Protein AF-A0A4P5VZE6-F1 (afdb_monomer_lite)

Secondary structure (DSSP, 8-state):
--HHHHHHHHHHHHTT--GGG----SSHHHHHHHHHHHHHHHTTSS---TTHHHHHHHHHHHHHHHHH--EEESSGGG-EEE--TT--S--B-SHHHHHHHHHH--TTHHHHHHHTT-HHHHHHHHHHHHH-HHHHHHHHHHHHHHHHSS-----SS--HHHHHHHHHHHHHHHHTT--HHHHHHHHHHHHHHHHHHHHHHHT---EEE---TTSTTTTSEEETTB-THHHHTT--TTSPTTHHHHHHHHHHHHHHHTT-

pLDDT: mean 90.22, std 7.39, range [47.09, 97.12]

Structure (mmCIF, N/CA/C/O backbone):
data_AF-A0A4P5VZE6-F1
#
_entry.id   AF-A0A4P5VZE6-F1
#
loop_
_atom_site.group_PDB
_atom_site.id
_atom_site.type_symbol
_atom_site.label_atom_id
_atom_site.label_alt_id
_atom_site.label_comp_id
_atom_site.label_asym_id
_atom_site.label_entity_id
_atom_site.label_seq_id
_atom_site.pdbx_PDB_ins_code
_atom_site.Cartn_x
_atom_site.Cartn_y
_atom_site.Cartn_z
_atom_site.occupancy
_atom_site.B_iso_or_equiv
_atom_site.auth_seq_id
_atom_site.auth_comp_id
_atom_site.auth_asym_id
_atom_site.auth_atom_id
_atom_site.pdbx_PDB_model_num
ATOM 1 N N . MET A 1 1 ? 6.008 1.457 -31.450 1.00 47.09 1 MET A N 1
ATOM 2 C CA . MET A 1 1 ? 7.129 0.681 -30.868 1.00 47.09 1 MET A CA 1
ATOM 3 C C . MET A 1 1 ? 6.949 0.438 -29.352 1.00 47.09 1 MET A C 1
ATOM 5 O O . MET A 1 1 ? 7.609 1.116 -28.564 1.00 47.09 1 MET A O 1
ATOM 9 N N . PRO A 1 2 ? 6.016 -0.434 -28.898 1.00 52.38 2 PRO A N 1
ATOM 10 C CA . PRO A 1 2 ? 5.831 -0.773 -27.472 1.00 52.38 2 PRO A CA 1
ATOM 11 C C . PRO A 1 2 ? 6.591 -2.020 -26.987 1.00 52.38 2 PRO A C 1
ATOM 13 O O . PRO A 1 2 ? 7.107 -1.997 -25.879 1.00 52.38 2 PRO A O 1
ATOM 16 N N . ALA A 1 3 ? 6.706 -3.069 -27.809 1.00 56.12 3 ALA A N 1
ATOM 17 C CA . ALA A 1 3 ? 7.237 -4.376 -27.394 1.00 56.12 3 ALA A CA 1
ATOM 18 C C . ALA A 1 3 ? 8.749 -4.377 -27.081 1.00 56.12 3 ALA A C 1
ATOM 20 O O . ALA A 1 3 ? 9.190 -4.963 -26.098 1.00 56.12 3 ALA A O 1
ATOM 21 N N . GLU A 1 4 ? 9.530 -3.626 -27.857 1.00 59.69 4 GLU A N 1
ATOM 22 C CA . GLU A 1 4 ? 10.997 -3.670 -27.825 1.00 59.69 4 GLU A CA 1
ATOM 23 C C . GLU A 1 4 ? 11.602 -3.250 -26.472 1.00 59.69 4 GLU A C 1
ATOM 25 O O . GLU A 1 4 ? 12.543 -3.865 -25.987 1.00 59.69 4 GLU A O 1
ATOM 30 N N . SER A 1 5 ? 11.020 -2.255 -25.794 1.00 67.62 5 SER A N 1
ATOM 31 C CA . SER A 1 5 ? 11.525 -1.783 -24.493 1.00 67.62 5 SER A CA 1
ATOM 32 C C . SER A 1 5 ? 11.277 -2.770 -23.349 1.00 67.62 5 SER A C 1
ATOM 34 O O . SER A 1 5 ? 12.015 -2.756 -22.364 1.00 67.62 5 SER A O 1
ATOM 36 N N . LEU A 1 6 ? 10.214 -3.568 -23.446 1.00 76.12 6 LEU A N 1
ATOM 37 C CA . LEU A 1 6 ? 9.799 -4.499 -22.403 1.00 76.12 6 LEU A CA 1
ATOM 38 C C . LEU A 1 6 ? 10.541 -5.831 -22.533 1.00 76.12 6 LEU A C 1
ATOM 40 O O . LEU A 1 6 ? 10.972 -6.397 -21.528 1.00 76.12 6 LEU A O 1
ATOM 44 N N . ASP A 1 7 ? 10.756 -6.285 -23.767 1.00 84.00 7 ASP A N 1
ATOM 45 C CA . ASP A 1 7 ? 11.564 -7.468 -24.056 1.00 84.00 7 ASP A CA 1
ATOM 46 C C . ASP A 1 7 ? 13.034 -7.245 -23.681 1.00 84.00 7 ASP A C 1
ATOM 48 O O . ASP A 1 7 ? 13.657 -8.139 -23.111 1.00 84.00 7 ASP A O 1
ATOM 52 N N . VAL A 1 8 ? 13.564 -6.031 -23.887 1.00 86.25 8 VAL A N 1
ATOM 53 C CA . VAL A 1 8 ? 14.909 -5.655 -23.417 1.00 86.25 8 VAL A CA 1
ATOM 54 C C . VAL A 1 8 ? 15.006 -5.729 -21.894 1.00 86.25 8 VAL A C 1
ATOM 56 O O . VAL A 1 8 ? 15.921 -6.373 -21.391 1.00 86.25 8 VAL A O 1
ATOM 59 N N . LEU A 1 9 ? 14.061 -5.135 -21.153 1.00 89.56 9 LEU A N 1
ATOM 60 C CA . LEU A 1 9 ? 14.077 -5.188 -19.686 1.00 89.56 9 LEU A CA 1
ATOM 61 C C . LEU A 1 9 ? 13.988 -6.635 -19.176 1.00 89.56 9 LEU A C 1
ATOM 63 O O . LEU A 1 9 ? 14.745 -7.025 -18.296 1.00 89.56 9 LEU A O 1
ATOM 67 N N . ARG A 1 10 ? 13.106 -7.456 -19.757 1.00 89.81 10 ARG A N 1
ATOM 68 C CA . ARG A 1 10 ? 12.990 -8.883 -19.415 1.00 89.81 10 ARG A CA 1
ATOM 69 C C . ARG A 1 10 ? 14.277 -9.652 -19.687 1.00 89.81 10 ARG A C 1
ATOM 71 O O . ARG A 1 10 ? 14.699 -10.428 -18.836 1.00 89.81 10 ARG A O 1
ATOM 78 N N . ALA A 1 11 ? 14.885 -9.442 -20.852 1.00 89.12 11 ALA A N 1
ATOM 79 C CA . ALA A 1 11 ? 16.143 -10.080 -21.215 1.00 89.12 11 ALA A CA 1
ATOM 80 C C . ALA A 1 11 ? 17.285 -9.644 -20.288 1.00 89.12 11 ALA A C 1
ATOM 82 O O . ALA A 1 11 ? 18.133 -10.459 -19.945 1.00 89.12 11 ALA A O 1
ATOM 83 N N . GLU A 1 12 ? 17.298 -8.381 -19.865 1.00 90.94 12 GLU A N 1
ATOM 84 C CA . GLU A 1 12 ? 18.271 -7.848 -18.913 1.00 90.94 12 GLU A CA 1
ATOM 85 C C . GLU A 1 12 ? 18.117 -8.494 -17.531 1.00 90.94 12 GLU A C 1
ATOM 87 O O . GLU A 1 12 ? 19.085 -9.044 -17.014 1.00 90.94 12 GLU A O 1
ATOM 92 N N . VAL A 1 13 ? 16.897 -8.536 -16.980 1.00 91.69 13 VAL A N 1
ATOM 93 C CA . VAL A 1 13 ? 16.626 -9.202 -15.692 1.00 91.69 13 VAL A CA 1
ATOM 94 C C . VAL A 1 13 ? 16.944 -10.699 -15.754 1.00 91.69 13 VAL A C 1
ATOM 96 O O . VAL A 1 13 ? 17.516 -11.246 -14.816 1.00 91.69 13 VAL A O 1
ATOM 99 N N . ALA A 1 14 ? 16.651 -11.364 -16.875 1.00 90.38 14 ALA A N 1
ATOM 100 C CA . ALA A 1 14 ? 16.954 -12.783 -17.053 1.00 90.38 14 ALA A CA 1
ATOM 101 C C . ALA A 1 14 ? 18.459 -13.108 -17.001 1.00 90.38 14 ALA A C 1
ATOM 103 O O . ALA A 1 14 ? 18.817 -14.226 -16.640 1.00 90.38 14 ALA A O 1
ATOM 104 N N . ARG A 1 15 ? 19.346 -12.150 -17.311 1.00 90.12 15 ARG A N 1
ATOM 105 C CA . ARG A 1 15 ? 20.809 -12.341 -17.231 1.00 90.12 15 ARG A CA 1
ATOM 106 C C . ARG A 1 15 ? 21.348 -12.387 -15.803 1.00 90.12 15 ARG A C 1
ATOM 108 O O . ARG A 1 15 ? 22.499 -12.761 -15.623 1.00 90.12 15 ARG A O 1
ATOM 115 N N . VAL A 1 16 ? 20.556 -11.992 -14.807 1.00 89.75 16 VAL A N 1
ATOM 116 C CA . VAL A 1 16 ? 20.965 -12.010 -13.392 1.00 89.75 16 VAL A CA 1
ATOM 117 C C . VAL A 1 16 ? 20.927 -13.427 -12.805 1.00 89.75 16 VAL A C 1
ATOM 119 O O . VAL A 1 16 ? 21.456 -13.646 -11.723 1.00 89.75 16 VAL A O 1
ATOM 122 N N . GLU A 1 17 ? 20.321 -14.391 -13.510 1.00 86.38 17 GLU A N 1
ATOM 123 C CA . GLU A 1 17 ? 20.201 -15.801 -13.094 1.00 86.38 17 GLU A CA 1
ATOM 124 C C . GLU A 1 17 ? 19.545 -16.010 -11.708 1.00 86.38 17 GLU A C 1
ATOM 126 O O . GLU A 1 17 ? 19.613 -17.097 -11.139 1.00 86.38 17 GLU A O 1
ATOM 131 N N . ASP A 1 18 ? 18.838 -15.001 -11.182 1.00 88.56 18 ASP A N 1
ATOM 132 C CA . ASP A 1 18 ? 18.003 -15.118 -9.984 1.00 88.56 18 ASP A CA 1
ATOM 133 C C . ASP A 1 18 ? 16.540 -15.385 -10.386 1.00 88.56 18 ASP A C 1
ATOM 135 O O . ASP A 1 18 ? 15.867 -14.493 -10.923 1.00 88.56 18 ASP A O 1
ATOM 139 N N . PRO A 1 19 ? 16.002 -16.592 -10.121 1.00 86.75 19 PRO A N 1
ATOM 140 C CA . PRO A 1 19 ? 14.638 -16.942 -10.502 1.00 86.75 19 PRO A CA 1
ATOM 141 C C . PRO A 1 19 ? 13.575 -16.112 -9.771 1.00 86.75 19 PRO A C 1
ATOM 143 O O . PRO A 1 19 ? 12.454 -16.011 -10.267 1.00 86.75 19 PRO A O 1
ATOM 146 N N . ASN A 1 20 ? 13.896 -15.488 -8.631 1.00 90.56 20 ASN A N 1
ATOM 147 C CA . ASN A 1 20 ? 12.939 -14.679 -7.871 1.00 90.56 20 ASN A CA 1
ATOM 148 C C . ASN A 1 20 ? 12.622 -13.337 -8.547 1.00 90.56 20 ASN A C 1
ATOM 150 O O . ASN A 1 20 ? 11.597 -12.725 -8.243 1.00 90.56 20 ASN A O 1
ATOM 154 N N . LEU A 1 21 ? 13.462 -12.891 -9.487 1.00 92.19 21 LEU A N 1
ATOM 155 C CA . LEU A 1 21 ? 13.252 -11.653 -10.242 1.00 92.19 21 LEU A CA 1
ATOM 156 C C . LEU A 1 21 ? 12.269 -11.823 -11.412 1.00 92.19 21 LEU A C 1
ATOM 158 O O . LEU A 1 21 ? 11.854 -10.844 -12.034 1.00 92.19 21 LEU A O 1
ATOM 162 N N . LEU A 1 22 ? 11.863 -13.061 -11.706 1.00 92.44 22 LEU A N 1
ATOM 163 C CA . LEU A 1 22 ? 10.961 -13.412 -12.797 1.00 92.44 22 LEU A CA 1
ATOM 164 C C . LEU A 1 22 ? 9.709 -14.150 -12.276 1.00 92.44 22 LEU A C 1
ATOM 166 O O . LEU A 1 22 ? 9.725 -14.731 -11.193 1.00 92.44 22 LEU A O 1
ATOM 170 N N . PRO A 1 23 ? 8.591 -14.135 -13.026 1.00 93.88 23 PRO A N 1
ATOM 171 C CA . PRO A 1 23 ? 8.387 -13.427 -14.288 1.00 93.88 23 PRO A CA 1
ATOM 172 C C . PRO A 1 23 ? 8.097 -11.927 -14.104 1.00 93.88 23 PRO A C 1
ATOM 174 O O . PRO A 1 23 ? 7.521 -11.497 -13.101 1.00 93.88 23 PRO A O 1
ATOM 177 N N . LEU A 1 24 ? 8.430 -11.143 -15.135 1.00 93.62 24 LEU A N 1
ATOM 178 C CA . LEU A 1 24 ? 7.953 -9.770 -15.325 1.00 93.62 24 LEU A CA 1
ATOM 179 C C . LEU A 1 24 ? 6.737 -9.771 -16.266 1.00 93.62 24 LEU A C 1
ATOM 181 O O . LEU A 1 24 ? 6.855 -9.577 -17.478 1.00 93.62 24 LEU A O 1
ATOM 185 N N . ASP A 1 25 ? 5.558 -10.047 -15.718 1.00 94.06 25 ASP A N 1
ATOM 186 C CA . ASP A 1 25 ? 4.310 -10.347 -16.436 1.00 94.06 25 ASP A CA 1
ATOM 187 C C . ASP A 1 25 ? 3.270 -9.209 -16.424 1.00 94.06 25 ASP A C 1
ATOM 189 O O . ASP A 1 25 ? 2.107 -9.421 -16.785 1.00 94.06 25 ASP A O 1
ATOM 193 N N . LEU A 1 26 ? 3.684 -7.989 -16.067 1.00 95.06 26 LEU A N 1
ATOM 194 C CA . LEU A 1 26 ? 2.828 -6.805 -15.919 1.00 95.06 26 LEU A CA 1
ATOM 195 C C . LEU A 1 26 ? 1.724 -6.984 -14.856 1.00 95.06 26 LEU A C 1
ATOM 197 O O . LEU A 1 26 ? 0.621 -6.450 -14.990 1.00 95.06 26 LEU A O 1
ATOM 201 N N . THR A 1 27 ? 1.978 -7.780 -13.818 1.00 95.69 27 THR A N 1
ATOM 202 C CA . THR A 1 27 ? 1.162 -7.808 -12.591 1.00 95.69 27 THR A CA 1
ATOM 203 C C . THR A 1 27 ? 1.714 -6.826 -11.560 1.00 95.69 27 THR A C 1
ATOM 205 O O . THR A 1 2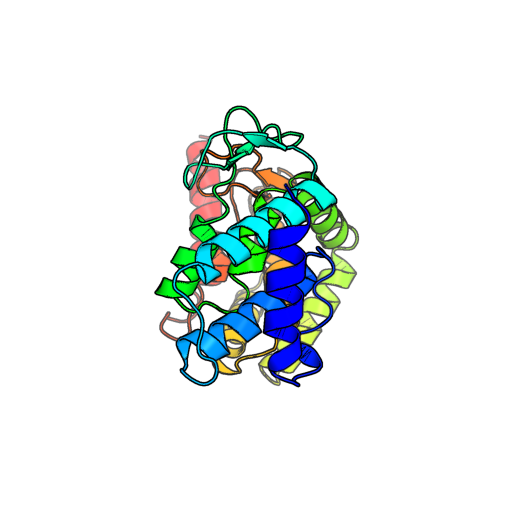7 ? 2.891 -6.465 -11.606 1.00 95.69 27 THR A O 1
ATOM 208 N N . TYR A 1 28 ? 0.909 -6.419 -10.577 1.00 95.81 28 TYR A N 1
ATOM 209 C CA . TYR A 1 28 ? 1.430 -5.594 -9.483 1.00 95.81 28 TYR A CA 1
ATOM 210 C C . TYR A 1 28 ? 2.495 -6.308 -8.645 1.00 95.81 28 TYR A C 1
ATOM 212 O O . TYR A 1 28 ? 3.430 -5.654 -8.196 1.00 95.81 28 TYR A O 1
ATOM 220 N N . ASP A 1 29 ? 2.413 -7.632 -8.490 1.00 93.75 29 ASP A N 1
ATOM 221 C CA . ASP A 1 29 ? 3.447 -8.414 -7.799 1.00 93.75 29 ASP A CA 1
ATOM 222 C C . ASP A 1 29 ? 4.786 -8.373 -8.552 1.00 93.75 29 ASP A C 1
ATOM 224 O O . ASP A 1 29 ? 5.850 -8.310 -7.941 1.00 93.75 29 ASP A O 1
ATOM 228 N N . SER A 1 30 ? 4.760 -8.316 -9.889 1.00 95.19 30 SER A N 1
ATOM 229 C CA . SER A 1 30 ? 5.988 -8.173 -10.679 1.00 95.19 30 SER A CA 1
ATOM 230 C C . SER A 1 30 ? 6.720 -6.842 -10.454 1.00 95.19 30 SER A C 1
ATOM 232 O O . SER A 1 30 ? 7.916 -6.761 -10.726 1.00 95.19 30 SER A O 1
ATOM 234 N N . LEU A 1 31 ? 6.048 -5.815 -9.916 1.00 96.00 31 LEU A N 1
ATOM 235 C CA . LEU A 1 31 ? 6.699 -4.555 -9.543 1.00 96.00 31 LEU A CA 1
ATOM 236 C C . LEU A 1 31 ? 7.599 -4.709 -8.312 1.00 96.00 31 LEU A C 1
ATOM 238 O O . LEU A 1 31 ? 8.605 -4.012 -8.223 1.00 96.00 31 LEU A O 1
ATOM 242 N N . ASP A 1 32 ? 7.280 -5.632 -7.398 1.00 95.12 32 ASP A N 1
ATOM 243 C CA . ASP A 1 32 ? 8.156 -5.941 -6.261 1.00 95.12 32 ASP A CA 1
ATOM 244 C C . ASP A 1 32 ? 9.443 -6.640 -6.743 1.00 95.12 32 ASP A C 1
ATOM 246 O O . ASP A 1 32 ? 10.533 -6.296 -6.297 1.00 95.12 32 ASP A O 1
ATOM 250 N N . ARG A 1 33 ? 9.341 -7.533 -7.740 1.00 94.88 33 ARG A N 1
ATOM 251 C CA . ARG A 1 33 ? 10.511 -8.165 -8.388 1.00 94.88 33 ARG A CA 1
ATOM 252 C C . ARG A 1 33 ? 11.371 -7.155 -9.143 1.00 94.88 33 ARG A C 1
ATOM 254 O O . ARG A 1 33 ? 12.597 -7.209 -9.105 1.00 94.88 33 ARG A O 1
ATOM 261 N N . LEU A 1 34 ? 10.721 -6.213 -9.825 1.00 94.69 34 LEU A N 1
ATOM 262 C CA . LEU A 1 34 ? 11.404 -5.125 -10.516 1.00 94.69 34 LEU A CA 1
ATOM 263 C C . LEU A 1 34 ? 12.147 -4.208 -9.529 1.00 94.69 34 LEU A C 1
ATOM 265 O O . LEU A 1 34 ? 13.244 -3.734 -9.823 1.00 94.69 34 LEU A O 1
ATOM 269 N N . GLU A 1 35 ? 11.569 -3.981 -8.350 1.00 94.81 35 GLU A N 1
ATOM 270 C CA . GLU A 1 35 ? 12.218 -3.272 -7.250 1.00 94.81 35 GLU A CA 1
ATOM 271 C C . GLU A 1 35 ? 13.462 -4.024 -6.741 1.00 94.81 35 GLU A C 1
ATOM 273 O O . GLU A 1 35 ? 14.511 -3.403 -6.560 1.00 94.81 35 GLU A O 1
ATOM 278 N N . ASP A 1 36 ? 13.376 -5.348 -6.571 1.00 95.00 36 ASP A N 1
ATOM 279 C CA . ASP A 1 36 ? 14.511 -6.196 -6.176 1.00 95.00 36 ASP A CA 1
ATOM 280 C C . ASP A 1 36 ? 15.651 -6.144 -7.197 1.00 95.00 36 ASP A C 1
ATOM 282 O O . ASP A 1 36 ? 16.804 -5.921 -6.825 1.00 95.00 36 ASP A O 1
ATOM 286 N N . TYR A 1 37 ? 15.330 -6.234 -8.490 1.00 95.50 37 TYR A N 1
ATOM 287 C CA . TYR A 1 37 ? 16.314 -6.047 -9.556 1.00 95.50 37 TYR A CA 1
ATOM 288 C C . TYR A 1 37 ? 17.010 -4.682 -9.448 1.00 95.50 37 TYR A C 1
ATOM 290 O O . TYR A 1 37 ? 18.236 -4.581 -9.522 1.00 95.50 37 TYR A O 1
ATOM 298 N N . PHE A 1 38 ? 16.244 -3.616 -9.209 1.00 95.06 38 PHE A N 1
ATOM 299 C CA . PHE A 1 38 ? 16.816 -2.278 -9.107 1.00 95.06 38 PHE A CA 1
ATOM 300 C C . PHE A 1 38 ? 17.712 -2.108 -7.878 1.00 95.06 38 PHE A C 1
ATOM 302 O O . PHE A 1 38 ? 18.693 -1.370 -7.936 1.00 95.06 38 PHE A O 1
ATOM 309 N N . LEU A 1 39 ? 17.429 -2.807 -6.776 1.00 94.44 39 LEU A N 1
ATOM 310 C CA . LEU A 1 39 ? 18.322 -2.841 -5.618 1.00 94.44 39 LEU A CA 1
ATOM 311 C C . LEU A 1 39 ? 19.673 -3.481 -5.951 1.00 94.44 39 LEU A C 1
ATOM 313 O O . LEU A 1 39 ? 20.691 -2.956 -5.503 1.00 94.44 39 LEU A O 1
ATOM 317 N N . LEU A 1 40 ? 19.704 -4.544 -6.762 1.00 94.44 40 LEU A N 1
ATOM 318 C CA . LEU A 1 40 ? 20.959 -5.151 -7.224 1.00 94.44 40 LEU A CA 1
ATOM 319 C C . LEU A 1 40 ? 21.781 -4.168 -8.065 1.00 94.44 40 LEU A C 1
ATOM 321 O O . LEU A 1 40 ? 22.993 -4.057 -7.883 1.00 94.44 40 LEU A O 1
ATOM 325 N N . VAL A 1 41 ? 21.120 -3.406 -8.939 1.00 94.25 41 VAL A N 1
ATOM 326 C CA . VAL A 1 41 ? 21.776 -2.360 -9.738 1.00 94.25 41 VAL A CA 1
ATOM 327 C C . VAL A 1 41 ? 22.319 -1.244 -8.846 1.00 94.25 41 VAL A C 1
ATOM 329 O O . VAL A 1 41 ? 23.482 -0.861 -8.944 1.00 94.25 41 VAL A O 1
ATOM 332 N N . LEU A 1 42 ? 21.498 -0.731 -7.928 1.00 92.44 42 LEU A N 1
ATOM 333 C CA . LEU A 1 42 ? 21.885 0.358 -7.025 1.00 92.44 42 LEU A CA 1
ATOM 334 C C . LEU A 1 42 ? 22.960 -0.066 -6.014 1.00 92.44 42 LEU A C 1
ATOM 336 O O . LEU A 1 42 ? 23.705 0.787 -5.537 1.00 92.44 42 LEU A O 1
ATOM 340 N N . GLY A 1 43 ? 23.042 -1.359 -5.698 1.00 92.56 43 GLY A N 1
ATOM 341 C CA . GLY A 1 43 ? 24.101 -1.962 -4.891 1.00 92.56 43 GLY A CA 1
ATOM 342 C C . GLY A 1 43 ? 25.389 -2.264 -5.664 1.00 92.56 43 GLY A C 1
ATOM 343 O O . GLY A 1 43 ? 26.359 -2.703 -5.052 1.00 92.56 43 GLY A O 1
ATOM 344 N N . GLY A 1 44 ? 25.419 -2.043 -6.984 1.00 91.88 44 GLY A N 1
ATOM 345 C CA . GLY A 1 44 ? 26.574 -2.322 -7.843 1.00 91.88 44 GLY A CA 1
ATOM 346 C C . GLY A 1 44 ? 26.771 -3.801 -8.192 1.00 91.88 44 GLY A C 1
ATOM 347 O O . GLY A 1 44 ? 27.776 -4.146 -8.805 1.00 91.88 44 GLY A O 1
ATOM 348 N N . THR A 1 45 ? 25.830 -4.676 -7.827 1.00 90.69 45 THR A N 1
ATOM 349 C CA . THR A 1 45 ? 25.857 -6.108 -8.169 1.00 90.69 45 THR A CA 1
ATOM 350 C C . THR A 1 45 ? 25.598 -6.335 -9.657 1.00 90.69 45 THR A C 1
ATOM 352 O O . THR A 1 45 ? 26.174 -7.239 -10.253 1.00 90.69 45 THR A O 1
ATOM 355 N N . VAL A 1 46 ? 24.755 -5.497 -10.264 1.00 90.56 46 VAL A N 1
ATOM 356 C CA . VAL A 1 46 ? 24.434 -5.530 -11.695 1.00 90.56 46 VAL A CA 1
ATOM 357 C C . VAL A 1 46 ? 24.777 -4.177 -12.308 1.00 90.56 46 VAL A C 1
ATOM 359 O O . VAL A 1 46 ? 24.399 -3.134 -11.779 1.00 90.56 46 VAL A O 1
ATOM 362 N N . THR A 1 47 ? 25.497 -4.172 -13.429 1.00 88.38 47 THR A N 1
ATOM 363 C CA . THR A 1 47 ? 25.717 -2.944 -14.206 1.00 88.38 47 THR A CA 1
ATOM 364 C C . THR A 1 47 ? 24.520 -2.695 -15.114 1.00 88.38 47 THR A C 1
ATOM 366 O O . THR A 1 47 ? 24.120 -3.587 -15.858 1.00 88.38 47 THR A O 1
ATOM 369 N N . ALA A 1 48 ? 23.980 -1.480 -15.077 1.00 86.75 48 ALA A N 1
ATOM 370 C CA . ALA A 1 48 ? 22.903 -1.046 -15.956 1.00 86.75 48 ALA A CA 1
ATOM 371 C C . ALA A 1 48 ? 23.306 0.214 -16.725 1.00 86.75 48 ALA A C 1
ATOM 373 O O . ALA A 1 48 ? 24.126 1.000 -16.247 1.00 86.75 48 ALA A O 1
ATOM 374 N N . ASP A 1 49 ? 22.721 0.399 -17.907 1.00 87.81 49 ASP A N 1
ATOM 375 C CA . ASP A 1 49 ? 22.874 1.632 -18.680 1.00 87.81 49 ASP A CA 1
ATOM 376 C C . ASP A 1 49 ? 21.998 2.777 -18.137 1.00 87.81 49 ASP A C 1
ATOM 378 O O . ASP A 1 49 ? 21.076 2.573 -17.339 1.00 87.81 49 ASP A O 1
ATOM 382 N N . ASP A 1 50 ? 22.266 3.994 -18.616 1.00 84.50 50 ASP A N 1
ATOM 383 C CA . ASP A 1 50 ? 21.553 5.212 -18.209 1.00 84.50 50 ASP A CA 1
ATOM 384 C C . ASP A 1 50 ? 20.046 5.183 -18.539 1.00 84.50 50 ASP A C 1
ATOM 386 O O . ASP A 1 50 ? 19.258 5.918 -17.943 1.00 84.50 50 ASP A O 1
ATOM 390 N N . GLY A 1 51 ? 19.617 4.309 -19.454 1.00 88.75 51 GLY A N 1
ATOM 391 C CA . GLY A 1 51 ? 18.229 4.140 -19.877 1.00 88.75 51 GLY A CA 1
ATOM 392 C C . GLY A 1 51 ? 17.398 3.196 -19.003 1.00 88.75 51 GLY A C 1
ATOM 393 O O . GLY A 1 51 ? 16.194 3.066 -19.249 1.00 88.75 51 GLY A O 1
ATOM 394 N N . LEU A 1 52 ? 17.979 2.543 -17.987 1.00 91.69 52 LEU A N 1
ATOM 395 C CA . LEU A 1 52 ? 17.244 1.600 -17.135 1.00 91.69 52 LEU A CA 1
ATOM 396 C C . LEU A 1 52 ? 16.038 2.257 -16.452 1.00 91.69 52 LEU A C 1
ATOM 398 O O . LEU A 1 52 ? 14.941 1.701 -16.482 1.00 91.69 52 LEU A O 1
ATOM 402 N N . ALA A 1 53 ? 16.211 3.448 -15.870 1.00 91.81 53 ALA A N 1
ATOM 403 C CA . ALA A 1 53 ? 15.130 4.132 -15.156 1.00 91.81 53 ALA A CA 1
ATOM 404 C C . ALA A 1 53 ? 13.918 4.384 -16.069 1.00 91.81 53 ALA A C 1
ATOM 406 O O . ALA A 1 53 ? 12.781 4.138 -15.669 1.00 91.81 53 ALA A O 1
ATOM 407 N N . THR A 1 54 ? 14.164 4.782 -17.319 1.00 90.94 54 THR A N 1
ATOM 408 C CA . THR A 1 54 ? 13.123 4.989 -18.332 1.00 90.94 54 THR A CA 1
ATOM 409 C C . THR A 1 54 ? 12.448 3.675 -18.731 1.00 90.94 54 THR A C 1
ATOM 411 O O . THR A 1 54 ? 11.222 3.627 -18.848 1.00 90.94 54 THR A O 1
ATOM 414 N N . ARG A 1 55 ? 13.203 2.575 -18.887 1.00 92.75 55 ARG A N 1
ATOM 415 C CA . ARG A 1 55 ? 12.621 1.244 -19.160 1.00 92.75 55 ARG A CA 1
ATOM 416 C C . ARG A 1 55 ? 11.740 0.759 -18.009 1.00 92.75 55 ARG A C 1
ATOM 418 O O . ARG A 1 55 ? 10.644 0.257 -18.254 1.00 92.75 55 ARG A O 1
ATOM 425 N N . MET A 1 56 ? 12.181 0.950 -16.767 1.00 94.44 56 MET A N 1
ATOM 426 C CA . MET A 1 56 ? 11.397 0.621 -15.576 1.00 94.44 56 MET A CA 1
ATOM 427 C C . MET A 1 56 ? 10.127 1.470 -15.485 1.00 94.44 56 MET A C 1
ATOM 429 O O . MET A 1 56 ? 9.045 0.917 -15.319 1.00 94.44 56 MET A O 1
ATOM 433 N N . ALA A 1 57 ? 10.233 2.791 -15.654 1.00 93.94 57 ALA A N 1
ATOM 434 C CA . ALA A 1 57 ? 9.084 3.698 -15.661 1.00 93.94 57 ALA A CA 1
ATOM 435 C C . ALA A 1 57 ? 8.053 3.282 -16.720 1.00 93.94 57 ALA A C 1
ATOM 437 O O . ALA A 1 57 ? 6.852 3.213 -16.455 1.00 93.94 57 ALA A O 1
ATOM 438 N N . ARG A 1 58 ? 8.518 2.897 -17.911 1.00 92.94 58 ARG A N 1
ATOM 439 C CA . ARG A 1 58 ? 7.641 2.367 -18.952 1.00 92.94 58 ARG A CA 1
ATOM 440 C C . ARG A 1 58 ? 6.955 1.067 -18.535 1.00 92.94 58 ARG A C 1
ATOM 442 O O . ARG A 1 58 ? 5.750 0.947 -18.720 1.00 92.94 58 ARG A O 1
ATOM 449 N N . TYR A 1 59 ? 7.685 0.132 -17.929 1.00 95.25 59 TYR A N 1
ATOM 450 C CA . TYR A 1 59 ? 7.103 -1.105 -17.403 1.00 95.25 59 TYR A CA 1
ATOM 451 C C . TYR A 1 59 ? 6.026 -0.834 -16.338 1.00 95.25 59 TYR A C 1
ATOM 453 O O . TYR A 1 59 ? 4.975 -1.476 -16.350 1.00 95.25 59 TYR A O 1
ATOM 461 N N . LEU A 1 60 ? 6.243 0.140 -15.447 1.00 95.75 60 LEU A N 1
ATOM 462 C CA . LEU A 1 60 ? 5.248 0.584 -14.461 1.00 95.75 60 LEU A CA 1
ATOM 463 C C . LEU A 1 60 ? 3.989 1.126 -15.135 1.00 95.75 60 LEU A C 1
ATOM 465 O O . LEU A 1 60 ? 2.881 0.719 -14.785 1.00 95.75 60 LEU A O 1
ATOM 469 N N . GLY A 1 61 ? 4.150 2.029 -16.103 1.00 95.69 61 GLY A N 1
ATOM 470 C CA . GLY A 1 61 ? 3.012 2.608 -16.806 1.00 95.69 61 GLY A CA 1
ATOM 471 C C . GLY A 1 61 ? 2.254 1.579 -17.647 1.00 95.69 61 GLY A C 1
ATOM 472 O O . GLY A 1 61 ? 1.029 1.551 -17.600 1.00 95.69 61 GLY A O 1
ATOM 473 N N . ASP A 1 62 ? 2.951 0.659 -18.321 1.00 95.50 62 ASP A N 1
ATOM 474 C CA . ASP A 1 62 ? 2.328 -0.455 -19.047 1.00 95.50 62 ASP A CA 1
ATOM 475 C C . ASP A 1 62 ? 1.610 -1.423 -18.087 1.00 95.50 62 ASP A C 1
ATOM 477 O O . ASP A 1 62 ? 0.526 -1.922 -18.400 1.00 95.50 62 ASP A O 1
ATOM 481 N N . THR A 1 63 ? 2.159 -1.641 -16.885 1.00 97.12 63 THR A N 1
ATOM 482 C CA . THR A 1 63 ? 1.498 -2.406 -15.815 1.00 97.12 63 THR A CA 1
ATOM 483 C C . THR A 1 63 ? 0.211 -1.710 -15.381 1.00 97.12 63 THR A C 1
ATOM 485 O O . THR A 1 63 ? -0.833 -2.357 -15.294 1.00 97.12 63 THR A O 1
ATOM 488 N N . LEU A 1 64 ? 0.241 -0.393 -15.162 1.00 96.88 64 LEU A N 1
ATOM 489 C CA . LEU A 1 64 ? -0.954 0.368 -14.805 1.00 96.88 64 LEU A CA 1
ATOM 490 C C . LEU A 1 64 ? -1.998 0.339 -15.929 1.00 96.88 64 LEU A C 1
ATOM 492 O O . LEU A 1 64 ? -3.156 0.045 -15.657 1.00 96.88 64 LEU A O 1
ATOM 496 N N . ILE A 1 65 ? -1.599 0.548 -17.187 1.00 96.69 65 ILE A N 1
ATOM 497 C CA . ILE A 1 65 ? -2.504 0.494 -18.346 1.00 96.69 65 ILE A CA 1
ATOM 498 C C . ILE A 1 65 ? -3.163 -0.882 -18.463 1.00 96.69 65 ILE A C 1
ATOM 500 O O . ILE A 1 65 ? -4.369 -0.967 -18.687 1.00 96.69 65 ILE A O 1
ATOM 504 N N . LYS A 1 66 ? -2.401 -1.967 -18.281 1.00 96.81 66 LYS A N 1
ATOM 505 C CA . LYS A 1 66 ? -2.934 -3.333 -18.352 1.00 96.81 66 LYS A CA 1
ATOM 506 C C . LYS A 1 66 ? -3.985 -3.609 -17.271 1.00 96.81 66 LYS A C 1
ATOM 508 O O . LYS A 1 66 ? -4.966 -4.288 -17.557 1.00 96.81 66 LYS A O 1
ATOM 513 N N . ASN A 1 67 ? -3.767 -3.132 -16.043 1.00 96.88 67 ASN A N 1
ATOM 514 C CA . ASN A 1 67 ? -4.612 -3.474 -14.890 1.00 96.88 67 ASN A CA 1
ATOM 515 C C . ASN A 1 67 ? -5.766 -2.481 -14.671 1.00 96.88 67 ASN A C 1
ATOM 517 O O . ASN A 1 67 ? -6.894 -2.898 -14.409 1.00 96.88 67 ASN A O 1
ATOM 521 N N . ALA A 1 68 ? -5.501 -1.183 -14.823 1.00 95.88 68 ALA A N 1
ATOM 522 C CA . ALA A 1 68 ? -6.453 -0.107 -14.560 1.00 95.88 68 ALA A CA 1
ATOM 523 C C . ALA A 1 68 ? -7.063 0.493 -15.837 1.00 95.88 68 ALA A C 1
ATOM 525 O O . ALA A 1 68 ? -8.137 1.089 -15.776 1.00 95.88 68 ALA A O 1
ATOM 526 N N . GLY A 1 69 ? -6.408 0.338 -16.993 1.00 95.12 69 GLY A N 1
ATOM 527 C CA . GLY A 1 69 ? -6.752 1.022 -18.241 1.00 95.12 69 GLY A CA 1
ATOM 528 C C . GLY A 1 69 ? -6.044 2.373 -18.402 1.00 95.12 69 GLY A C 1
ATOM 529 O O . GLY A 1 69 ? -5.132 2.720 -17.656 1.00 95.12 69 GLY A O 1
ATOM 530 N N . GLY A 1 70 ? -6.482 3.154 -19.392 1.00 94.06 70 GLY A N 1
ATOM 531 C CA . GLY A 1 70 ? -5.855 4.423 -19.773 1.00 94.06 70 GLY A CA 1
ATOM 532 C C . GLY A 1 70 ? -4.926 4.281 -20.978 1.00 94.06 70 GLY A C 1
ATOM 533 O O . GLY A 1 70 ? -4.977 3.293 -21.713 1.00 94.06 70 GLY A O 1
ATOM 534 N N . CYS A 1 71 ? -4.105 5.298 -21.220 1.00 94.88 71 CYS A N 1
ATOM 535 C CA . CYS A 1 71 ? -3.146 5.311 -22.320 1.00 94.88 71 CYS A CA 1
ATOM 536 C C . CYS A 1 71 ? -1.983 6.264 -22.042 1.00 94.88 71 CYS A C 1
ATOM 538 O O . CYS A 1 71 ? -2.128 7.240 -21.309 1.00 94.88 71 CYS A O 1
ATOM 540 N N . TRP A 1 72 ? -0.847 6.017 -22.689 1.00 94.44 72 TRP A N 1
ATOM 541 C CA . TRP A 1 72 ? 0.251 6.978 -22.721 1.00 94.44 72 TRP A CA 1
ATOM 542 C C . TRP A 1 72 ? -0.161 8.260 -23.457 1.00 94.44 72 TRP A C 1
ATOM 544 O O . TRP A 1 72 ? -0.640 8.199 -24.590 1.00 94.44 72 TRP A O 1
ATOM 554 N N . GLU A 1 73 ? 0.076 9.413 -22.836 1.00 93.88 73 GLU A N 1
ATOM 555 C CA . GLU A 1 73 ? -0.015 10.741 -23.450 1.00 93.88 73 GLU A CA 1
ATOM 556 C C . GLU A 1 73 ? 1.313 11.494 -23.278 1.00 93.88 73 GLU A C 1
ATOM 558 O O . GLU A 1 73 ? 2.058 11.246 -22.332 1.00 93.88 73 GLU A O 1
ATOM 563 N N . GLY A 1 74 ? 1.619 12.402 -24.209 1.00 87.00 74 GLY A N 1
ATOM 564 C CA . GLY A 1 74 ? 2.882 13.151 -24.240 1.00 87.00 74 GLY A CA 1
ATOM 565 C C . GLY A 1 74 ? 3.971 12.525 -25.126 1.00 87.00 74 GLY A C 1
ATOM 566 O O . GLY A 1 74 ? 3.762 11.530 -25.831 1.00 87.00 74 GLY A O 1
ATOM 567 N N . ALA A 1 75 ? 5.160 13.128 -25.112 1.00 78.25 75 ALA A N 1
ATOM 568 C CA . ALA A 1 75 ? 6.317 12.717 -25.908 1.00 78.25 75 ALA A CA 1
ATOM 569 C C . ALA A 1 75 ? 7.586 12.643 -25.046 1.00 78.25 75 ALA A C 1
ATOM 571 O O . ALA A 1 75 ? 7.695 13.334 -24.041 1.00 78.25 75 ALA A O 1
ATOM 572 N N . GLY A 1 76 ? 8.541 11.800 -25.453 1.00 74.38 76 GLY A N 1
ATOM 573 C CA . GLY A 1 76 ? 9.807 11.634 -24.734 1.00 74.38 76 GLY A CA 1
ATOM 574 C C . GLY A 1 76 ? 9.620 11.187 -23.282 1.00 74.38 76 GLY A C 1
ATOM 575 O O . GLY A 1 76 ? 8.791 10.316 -23.007 1.00 74.38 76 GLY A O 1
ATOM 576 N N . ASP A 1 77 ? 10.394 11.804 -22.390 1.00 68.06 77 ASP A N 1
ATOM 577 C CA . ASP A 1 77 ? 10.428 11.512 -20.952 1.00 68.06 77 ASP A CA 1
ATOM 578 C C . ASP A 1 77 ? 9.284 12.175 -20.167 1.00 68.06 77 ASP A C 1
ATOM 580 O O . ASP A 1 77 ? 9.016 11.790 -19.036 1.00 68.06 77 ASP A O 1
ATOM 584 N N . GLU A 1 78 ? 8.549 13.115 -20.772 1.00 74.75 78 GLU A N 1
ATOM 585 C CA . GLU A 1 78 ? 7.370 13.761 -20.165 1.00 74.75 78 GLU A CA 1
ATOM 586 C C . GLU A 1 78 ? 6.082 12.940 -20.355 1.00 74.75 78 GLU A C 1
ATOM 588 O O . GLU A 1 78 ? 4.966 13.435 -20.175 1.00 74.75 78 GLU A O 1
ATOM 593 N N . ARG A 1 79 ? 6.207 11.678 -20.778 1.00 87.25 79 ARG A N 1
ATOM 594 C CA . ARG A 1 79 ? 5.053 10.805 -20.980 1.00 87.25 79 ARG A CA 1
ATOM 595 C C . ARG A 1 79 ? 4.428 10.402 -19.657 1.00 87.25 79 ARG A C 1
ATOM 597 O O . ARG A 1 79 ? 5.083 9.848 -18.781 1.00 87.25 79 ARG A O 1
ATOM 604 N N . VAL A 1 80 ? 3.114 10.556 -19.591 1.00 94.00 80 VAL A N 1
ATOM 605 C CA . VAL A 1 80 ? 2.295 10.145 -18.450 1.00 94.00 80 VAL A CA 1
ATOM 606 C C . VAL A 1 80 ? 1.271 9.106 -18.883 1.00 94.00 80 VAL A C 1
ATOM 608 O O . VAL A 1 80 ? 0.838 9.078 -20.040 1.00 94.00 80 VAL A O 1
ATOM 611 N N . VAL A 1 81 ? 0.840 8.259 -17.952 1.00 95.38 81 VAL A N 1
ATOM 612 C CA . VAL A 1 81 ? -0.351 7.430 -18.156 1.00 95.38 81 VAL A CA 1
ATOM 613 C C . VAL A 1 81 ? -1.574 8.276 -17.827 1.00 95.38 81 VAL A C 1
ATOM 615 O O . VAL A 1 81 ? -1.833 8.601 -16.671 1.00 95.38 81 VAL A O 1
ATOM 618 N N . ALA A 1 82 ? -2.326 8.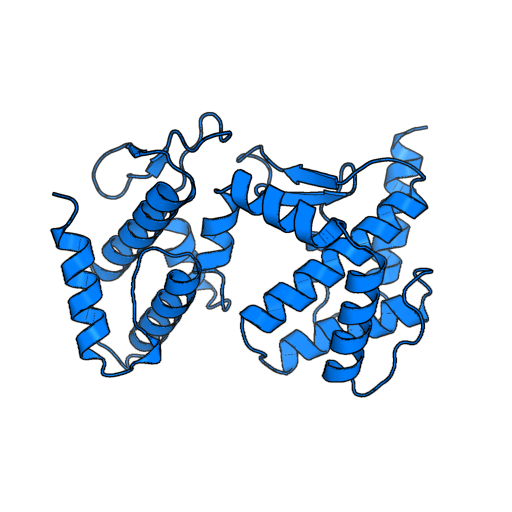648 -18.854 1.00 94.12 82 ALA A N 1
ATOM 619 C CA . ALA A 1 82 ? -3.515 9.477 -18.748 1.00 94.12 82 ALA A CA 1
ATOM 620 C C . ALA A 1 82 ? -4.790 8.673 -19.029 1.00 94.12 82 ALA A C 1
ATOM 622 O O . ALA A 1 82 ? -4.761 7.488 -19.373 1.00 94.12 82 ALA A O 1
ATOM 623 N N . ARG A 1 83 ? -5.940 9.344 -18.875 1.00 92.75 83 ARG A N 1
ATOM 624 C CA . ARG A 1 83 ? -7.284 8.776 -19.101 1.00 92.75 83 ARG A CA 1
ATOM 625 C C . ARG A 1 83 ? -7.548 7.497 -18.304 1.00 92.75 83 ARG A C 1
ATOM 627 O O . ARG A 1 83 ? -8.337 6.653 -18.729 1.00 92.75 83 ARG A O 1
ATOM 634 N N . ILE A 1 84 ? -6.899 7.362 -17.150 1.00 93.88 84 ILE A N 1
ATOM 635 C CA . ILE A 1 84 ? -7.129 6.249 -16.238 1.00 93.88 84 ILE A CA 1
ATOM 636 C C . ILE A 1 84 ? -8.595 6.332 -15.778 1.00 93.88 84 ILE A C 1
ATOM 638 O O . ILE A 1 84 ? -9.044 7.396 -15.334 1.00 93.88 84 ILE A O 1
ATOM 642 N N . PRO A 1 85 ? -9.387 5.256 -15.907 1.00 90.44 85 PRO A N 1
ATOM 643 C CA . PRO A 1 85 ? -10.782 5.249 -15.492 1.00 90.44 85 PRO A CA 1
ATOM 644 C C . PRO A 1 85 ? -10.973 5.783 -14.068 1.00 90.44 85 PRO A C 1
ATOM 646 O O . PRO A 1 85 ? -10.264 5.399 -13.145 1.00 90.44 85 PRO A O 1
ATOM 649 N N . ARG A 1 86 ? -11.976 6.654 -13.888 1.00 84.12 86 ARG A N 1
ATOM 650 C CA . ARG A 1 86 ? -12.323 7.341 -12.620 1.00 84.12 86 ARG A CA 1
ATOM 651 C C . ARG A 1 86 ? -11.315 8.382 -12.122 1.00 84.12 86 ARG A C 1
ATOM 653 O O . ARG A 1 86 ? -11.659 9.138 -11.221 1.00 84.12 86 ARG A O 1
ATOM 660 N N . VAL A 1 87 ? -10.156 8.513 -12.758 1.00 86.06 87 VAL A N 1
ATOM 661 C CA . VAL A 1 87 ? -9.171 9.560 -12.476 1.00 86.06 87 VAL A CA 1
ATOM 662 C C . VAL A 1 87 ? -9.377 10.711 -13.462 1.00 86.06 87 VAL A C 1
ATOM 664 O O . VAL A 1 87 ? -9.314 10.536 -14.678 1.00 86.06 87 VAL A O 1
ATOM 667 N N . ARG A 1 88 ? -9.696 11.911 -12.962 1.00 78.62 88 ARG A N 1
ATOM 668 C CA . ARG A 1 88 ? -10.016 13.068 -13.819 1.00 78.62 88 ARG A CA 1
ATOM 669 C C . ARG A 1 88 ? -8.816 13.999 -13.979 1.00 78.62 88 ARG A C 1
ATOM 671 O O . ARG A 1 88 ? -8.293 14.482 -12.985 1.00 78.62 88 ARG A O 1
ATOM 678 N N . LYS A 1 89 ? -8.517 14.362 -15.234 1.00 71.75 89 LYS A N 1
ATOM 679 C CA . LYS A 1 89 ? -7.652 15.488 -15.657 1.00 71.75 89 LYS A CA 1
ATOM 680 C C . LYS A 1 89 ? -6.166 15.412 -15.279 1.00 71.75 89 LYS A C 1
ATOM 682 O O . LYS A 1 89 ? -5.442 16.337 -15.628 1.00 71.75 89 LYS A O 1
ATOM 687 N N . GLU A 1 90 ? -5.716 14.347 -14.625 1.00 83.88 90 GLU A N 1
ATOM 688 C CA . GLU A 1 90 ? -4.313 14.171 -14.238 1.00 83.88 90 GLU A CA 1
ATOM 689 C C . GLU A 1 90 ? -3.764 12.849 -14.765 1.00 83.88 90 GLU A C 1
ATOM 691 O O . GLU A 1 90 ? -4.507 11.876 -14.926 1.00 83.88 90 GLU A O 1
ATOM 696 N N . GLY A 1 91 ? -2.472 12.859 -15.084 1.00 90.56 91 GLY A N 1
ATOM 697 C CA . GLY A 1 91 ? -1.736 11.699 -15.559 1.00 90.56 91 GLY A CA 1
ATOM 698 C C . GLY A 1 91 ? -0.780 11.191 -14.489 1.00 90.56 91 GLY A C 1
ATOM 699 O O . GLY A 1 91 ? -0.234 11.969 -13.710 1.00 90.56 91 GLY A O 1
ATOM 700 N N . PHE A 1 92 ? -0.577 9.882 -14.472 1.00 94.50 92 PHE A N 1
ATOM 701 C CA . PHE A 1 92 ? 0.435 9.237 -13.655 1.00 94.50 92 PHE A CA 1
ATOM 702 C C . PHE A 1 92 ? 1.804 9.372 -14.323 1.00 94.50 92 PHE A C 1
ATOM 704 O O . PHE A 1 92 ? 2.032 8.809 -15.398 1.00 94.50 92 PHE A O 1
ATOM 711 N N . ASP A 1 93 ? 2.712 10.097 -13.675 1.00 94.44 93 ASP A N 1
ATOM 712 C CA . ASP A 1 93 ? 4.133 10.077 -14.012 1.00 94.44 93 ASP A CA 1
ATOM 713 C C . ASP A 1 93 ? 4.776 8.801 -13.451 1.00 94.44 93 ASP A C 1
ATOM 715 O O . ASP A 1 93 ? 5.000 8.664 -12.246 1.00 94.44 93 ASP A O 1
ATOM 719 N N . ALA A 1 94 ? 5.075 7.859 -14.345 1.00 94.38 94 ALA A N 1
ATOM 720 C CA . ALA A 1 94 ? 5.647 6.571 -13.975 1.00 94.38 94 ALA A CA 1
ATOM 721 C C . ALA A 1 94 ? 7.138 6.647 -13.601 1.00 94.38 94 ALA A C 1
ATOM 723 O O . ALA A 1 94 ? 7.662 5.713 -12.987 1.00 94.38 94 ALA A O 1
ATOM 724 N N . LEU A 1 95 ? 7.830 7.742 -13.938 1.00 94.31 95 LEU A N 1
ATOM 725 C CA . LEU A 1 95 ? 9.212 7.961 -13.519 1.00 94.31 95 LEU A CA 1
ATOM 726 C C . LEU A 1 95 ? 9.279 8.353 -12.036 1.00 94.31 95 LEU A C 1
ATOM 728 O O . LEU A 1 95 ? 10.207 7.938 -11.338 1.00 94.31 95 LEU A O 1
ATOM 732 N N . GLY A 1 96 ? 8.265 9.063 -11.533 1.00 94.00 96 GLY A N 1
ATOM 733 C CA . GLY A 1 96 ? 8.141 9.481 -10.134 1.00 94.00 96 GLY A CA 1
ATOM 734 C C . GLY A 1 96 ? 8.423 8.363 -9.116 1.00 94.00 96 GLY A C 1
ATOM 735 O O . GLY A 1 96 ? 9.373 8.496 -8.338 1.00 94.00 96 GLY A O 1
ATOM 736 N N . PRO A 1 97 ? 7.692 7.229 -9.130 1.00 95.69 97 PRO A N 1
ATOM 737 C CA . PRO A 1 97 ? 7.937 6.112 -8.211 1.00 95.69 97 PRO A CA 1
ATOM 738 C C . PRO A 1 97 ? 9.348 5.517 -8.300 1.00 95.69 97 PRO A C 1
ATOM 740 O O . PRO A 1 97 ? 9.921 5.136 -7.278 1.00 95.69 97 PRO A O 1
ATOM 743 N N . ILE A 1 98 ? 9.932 5.459 -9.503 1.00 95.56 98 ILE A N 1
ATOM 744 C CA . ILE A 1 98 ? 11.298 4.957 -9.715 1.00 95.56 98 ILE A CA 1
ATOM 745 C C . ILE A 1 98 ? 12.320 5.901 -9.088 1.00 95.56 98 ILE A C 1
ATOM 747 O O . ILE A 1 98 ? 13.224 5.446 -8.385 1.00 95.56 98 ILE A O 1
ATOM 751 N N . LEU A 1 99 ? 12.174 7.212 -9.296 1.00 94.69 99 LEU A N 1
ATOM 752 C CA . LEU A 1 99 ? 13.057 8.218 -8.707 1.00 94.69 99 LEU A CA 1
ATOM 753 C C . LEU A 1 99 ? 12.909 8.291 -7.189 1.00 94.69 99 LEU A C 1
ATOM 755 O O . LEU A 1 99 ? 13.910 8.399 -6.479 1.00 94.69 99 LEU A O 1
ATOM 759 N N . GLU A 1 100 ? 11.685 8.192 -6.672 1.00 94.56 100 GLU A N 1
ATOM 760 C CA . GLU A 1 100 ? 11.437 8.187 -5.235 1.00 94.56 100 GLU A CA 1
ATOM 761 C C . GLU A 1 100 ? 12.039 6.948 -4.574 1.00 94.56 100 GLU A C 1
ATOM 763 O O . GLU A 1 100 ? 12.751 7.072 -3.572 1.00 94.56 100 GLU A O 1
ATOM 768 N N . PHE A 1 101 ? 11.862 5.767 -5.170 1.00 94.75 101 PHE A N 1
ATOM 769 C CA . PHE A 1 101 ? 12.531 4.560 -4.700 1.00 94.75 101 PHE A CA 1
ATOM 770 C C . PHE A 1 101 ? 14.059 4.699 -4.797 1.00 94.75 101 PHE A C 1
ATOM 772 O O . PHE A 1 101 ? 14.751 4.487 -3.799 1.00 94.75 101 PHE A O 1
ATOM 779 N N . ARG A 1 102 ? 14.585 5.205 -5.926 1.00 94.12 102 ARG A N 1
ATOM 780 C CA . ARG A 1 102 ? 15.997 5.602 -6.111 1.00 94.12 102 ARG A CA 1
ATOM 781 C C . ARG A 1 102 ? 16.436 6.755 -5.202 1.00 94.12 102 ARG A C 1
ATOM 783 O O . ARG A 1 102 ? 17.630 7.047 -5.116 1.00 94.12 102 ARG A O 1
ATOM 790 N N . ARG A 1 103 ? 15.581 7.345 -4.377 1.00 93.75 103 ARG A N 1
ATOM 791 C CA . ARG A 1 103 ? 16.012 8.246 -3.299 1.00 93.75 103 ARG A CA 1
ATOM 792 C C . ARG A 1 103 ? 15.916 7.608 -1.919 1.00 93.75 103 ARG A C 1
ATOM 794 O O . ARG A 1 103 ? 16.873 7.686 -1.161 1.00 93.75 103 ARG A O 1
ATOM 801 N N . LEU A 1 104 ? 14.810 6.937 -1.621 1.00 89.69 104 LEU A N 1
ATOM 802 C CA . LEU A 1 104 ? 14.453 6.547 -0.256 1.00 89.69 104 LEU A CA 1
ATOM 803 C C . LEU A 1 104 ? 14.682 5.068 0.067 1.00 89.69 104 LEU A C 1
ATOM 805 O O . LEU A 1 104 ? 14.781 4.730 1.241 1.00 89.69 104 LEU A O 1
ATOM 809 N N . ARG A 1 105 ? 14.754 4.190 -0.945 1.00 90.06 105 ARG A N 1
ATOM 810 C CA . ARG A 1 105 ? 14.876 2.724 -0.774 1.00 90.06 105 ARG A CA 1
ATOM 811 C C . ARG A 1 105 ? 13.814 2.120 0.143 1.00 90.06 105 ARG A C 1
ATOM 813 O O . ARG A 1 105 ? 14.084 1.165 0.864 1.00 90.06 105 ARG A O 1
ATOM 820 N N . ILE A 1 106 ? 12.609 2.689 0.141 1.00 86.88 106 ILE A N 1
ATOM 821 C CA . ILE A 1 106 ? 11.498 2.166 0.936 1.00 86.88 106 ILE A CA 1
ATOM 822 C C . ILE A 1 106 ? 11.005 0.879 0.265 1.00 86.88 106 ILE A C 1
ATOM 824 O O . ILE A 1 106 ? 10.522 0.963 -0.864 1.00 86.88 106 ILE A O 1
ATOM 828 N N . PRO A 1 107 ? 11.088 -0.290 0.931 1.00 86.69 107 PRO A N 1
ATOM 829 C CA . PRO A 1 107 ? 10.661 -1.543 0.324 1.00 86.69 107 PRO A CA 1
ATOM 830 C C . PRO A 1 107 ? 9.170 -1.531 -0.022 1.00 86.69 107 PRO A C 1
ATOM 832 O O . PRO A 1 107 ? 8.341 -1.204 0.831 1.00 86.69 107 PRO A O 1
ATOM 835 N N . GLY A 1 108 ? 8.843 -1.921 -1.250 1.00 89.88 108 GLY A N 1
ATOM 836 C CA . GLY A 1 108 ? 7.495 -2.009 -1.803 1.00 89.88 108 GLY A CA 1
ATOM 837 C C . GLY A 1 108 ? 6.941 -0.692 -2.347 1.00 89.88 108 GLY A C 1
ATOM 838 O O . GLY A 1 108 ? 5.794 -0.669 -2.801 1.00 89.88 108 GLY A O 1
ATOM 839 N N . ALA A 1 109 ? 7.714 0.399 -2.303 1.00 91.38 109 ALA A N 1
ATOM 840 C CA . ALA A 1 109 ? 7.243 1.723 -2.697 1.00 91.38 109 ALA A CA 1
ATOM 841 C C . ALA A 1 109 ? 6.888 1.802 -4.185 1.00 91.38 109 ALA A C 1
ATOM 843 O O . ALA A 1 109 ? 5.913 2.466 -4.530 1.00 91.38 109 ALA A O 1
ATOM 844 N N . VAL A 1 110 ? 7.624 1.100 -5.054 1.00 95.19 110 VAL A N 1
ATOM 845 C CA . VAL A 1 110 ? 7.376 1.105 -6.507 1.00 95.19 110 VAL A CA 1
ATOM 846 C C . VAL A 1 110 ? 5.956 0.622 -6.803 1.00 95.19 110 VAL A C 1
ATOM 848 O O . VAL A 1 110 ? 5.189 1.291 -7.501 1.00 95.19 110 VAL A O 1
ATOM 851 N N . ARG A 1 111 ? 5.574 -0.514 -6.213 1.00 95.81 111 ARG A N 1
ATOM 852 C CA . ARG A 1 111 ? 4.222 -1.062 -6.324 1.00 95.81 111 ARG A CA 1
ATOM 853 C C . ARG A 1 111 ? 3.195 -0.156 -5.659 1.00 95.81 111 ARG A C 1
ATOM 855 O O . ARG A 1 111 ? 2.194 0.177 -6.288 1.00 95.81 111 ARG A O 1
ATOM 862 N N . ASP A 1 112 ? 3.434 0.243 -4.413 1.00 93.75 112 ASP A N 1
ATOM 863 C CA . ASP A 1 112 ? 2.456 0.986 -3.617 1.00 93.75 112 ASP A CA 1
ATOM 864 C C . ASP A 1 112 ? 2.099 2.330 -4.274 1.00 93.75 112 ASP A C 1
ATOM 866 O O . ASP A 1 112 ? 0.920 2.657 -4.385 1.00 93.75 112 ASP A O 1
ATOM 870 N N . LEU A 1 113 ? 3.091 3.075 -4.774 1.00 94.75 113 LEU A N 1
ATOM 871 C CA . LEU A 1 113 ? 2.895 4.360 -5.459 1.00 94.75 113 LEU A CA 1
ATOM 872 C C . LEU A 1 113 ? 2.249 4.218 -6.845 1.00 94.75 113 LEU A C 1
ATOM 874 O O . LEU A 1 113 ? 1.685 5.182 -7.357 1.00 94.75 113 LEU A O 1
ATOM 878 N N . THR A 1 114 ? 2.300 3.028 -7.444 1.00 96.25 114 THR A N 1
ATOM 879 C CA . THR A 1 114 ? 1.630 2.741 -8.720 1.00 96.25 114 THR A CA 1
ATOM 880 C C . THR A 1 114 ? 0.175 2.320 -8.494 1.00 96.25 114 THR A C 1
ATOM 882 O O . THR A 1 114 ? -0.732 2.818 -9.156 1.00 96.25 114 THR A O 1
ATOM 885 N N . VAL A 1 115 ? -0.080 1.431 -7.528 1.00 95.88 115 VAL A N 1
ATOM 886 C CA . VAL A 1 115 ? -1.411 0.850 -7.262 1.00 95.88 115 VAL A CA 1
ATOM 887 C C . VAL A 1 115 ? -2.428 1.890 -6.781 1.00 95.88 115 VAL A C 1
ATOM 889 O O . VAL A 1 115 ? -3.619 1.721 -7.037 1.00 95.88 115 VAL A O 1
ATOM 892 N N . ILE A 1 116 ? -2.004 2.990 -6.142 1.00 94.88 116 ILE A N 1
ATOM 893 C CA . ILE A 1 116 ? -2.934 4.067 -5.742 1.00 94.88 116 ILE A CA 1
ATOM 894 C C . ILE A 1 116 ? -3.695 4.683 -6.927 1.00 94.88 116 ILE A C 1
ATOM 896 O O . ILE A 1 116 ? -4.792 5.200 -6.726 1.00 94.88 116 ILE A O 1
ATOM 900 N N . TRP A 1 117 ? -3.157 4.587 -8.148 1.00 96.06 117 TRP A N 1
ATOM 901 C CA . TRP A 1 117 ? -3.808 5.079 -9.364 1.00 96.06 117 TRP A CA 1
ATOM 902 C C . TRP A 1 117 ? -4.878 4.125 -9.911 1.00 96.06 117 TRP A C 1
ATOM 904 O O . TRP A 1 117 ? -5.751 4.559 -10.663 1.00 96.06 117 TRP A O 1
ATOM 914 N N . ASP A 1 118 ? -4.883 2.855 -9.498 1.00 96.19 118 ASP A N 1
ATOM 915 C CA . ASP A 1 118 ? -5.967 1.915 -9.793 1.00 96.19 118 ASP A CA 1
ATOM 916 C C . ASP A 1 118 ? -7.060 2.002 -8.722 1.00 96.19 118 ASP A C 1
ATOM 918 O O . ASP A 1 118 ? -7.198 1.164 -7.827 1.00 96.19 118 ASP A O 1
ATOM 922 N N . VAL A 1 119 ? -7.885 3.045 -8.830 1.00 94.75 119 VAL A N 1
ATOM 923 C CA . VAL A 1 119 ? -9.004 3.296 -7.907 1.00 94.75 119 VAL A CA 1
ATOM 924 C C . VAL A 1 119 ? -9.960 2.097 -7.830 1.00 94.75 119 VAL A C 1
ATOM 926 O O . VAL A 1 119 ? -10.551 1.836 -6.779 1.00 94.75 119 VAL A O 1
ATOM 929 N N . ALA A 1 120 ? -10.129 1.335 -8.916 1.00 94.94 120 ALA A N 1
ATOM 930 C CA . ALA A 1 120 ? -10.985 0.152 -8.909 1.00 94.94 120 ALA A CA 1
ATOM 931 C C . ALA A 1 120 ? -10.390 -0.968 -8.045 1.00 94.94 120 ALA A C 1
ATOM 933 O O . ALA A 1 120 ? -11.114 -1.550 -7.233 1.00 94.94 120 ALA A O 1
ATOM 934 N N . GLN A 1 121 ? -9.088 -1.227 -8.165 1.00 95.81 121 GLN A N 1
ATOM 935 C CA . GLN A 1 121 ? -8.371 -2.159 -7.301 1.00 95.81 121 GLN A CA 1
ATOM 936 C C . GLN A 1 121 ? -8.403 -1.714 -5.840 1.00 95.81 121 GLN A C 1
ATOM 938 O O . GLN A 1 121 ? -8.775 -2.510 -4.981 1.00 95.81 121 GLN A O 1
ATOM 943 N N . ARG A 1 122 ? -8.131 -0.435 -5.553 1.00 96.06 122 ARG A N 1
ATOM 944 C CA . ARG A 1 122 ? -8.204 0.104 -4.183 1.00 96.06 122 ARG A CA 1
ATOM 945 C C . ARG A 1 122 ? -9.590 -0.082 -3.562 1.00 96.06 122 ARG A C 1
ATOM 947 O O . ARG A 1 122 ? -9.694 -0.450 -2.396 1.00 96.06 122 ARG A O 1
ATOM 954 N N . ARG A 1 123 ? -10.665 0.114 -4.335 1.00 96.06 123 ARG A N 1
ATOM 955 C CA . ARG A 1 123 ? -12.042 -0.141 -3.872 1.00 96.06 123 ARG A CA 1
ATOM 956 C C . ARG A 1 123 ? -12.293 -1.626 -3.589 1.00 96.06 123 ARG A C 1
ATOM 958 O O . ARG A 1 123 ? -12.959 -1.929 -2.605 1.00 96.06 123 ARG A O 1
ATOM 965 N N . ARG A 1 124 ? -11.777 -2.542 -4.420 1.00 96.31 124 ARG A N 1
ATOM 966 C CA . ARG A 1 124 ? -11.878 -3.995 -4.175 1.00 96.31 124 ARG A CA 1
ATOM 967 C C . ARG A 1 124 ? -11.143 -4.401 -2.902 1.00 96.31 124 ARG A C 1
ATOM 969 O O . ARG A 1 124 ? -11.689 -5.155 -2.107 1.00 96.31 124 ARG A O 1
ATOM 976 N N . GLU A 1 125 ? -9.940 -3.878 -2.699 1.00 95.00 125 GLU A N 1
ATOM 977 C CA . GLU A 1 125 ? -9.141 -4.141 -1.500 1.00 95.00 125 GLU A CA 1
ATOM 978 C C . GLU A 1 125 ? -9.825 -3.617 -0.242 1.00 95.00 125 GLU A C 1
ATOM 980 O O . GLU A 1 125 ? -9.894 -4.336 0.749 1.00 95.00 125 GLU A O 1
ATOM 985 N N . LEU A 1 126 ? -10.382 -2.404 -0.294 1.00 96.19 126 LEU A N 1
ATOM 986 C CA . LEU A 1 126 ? -11.168 -1.856 0.805 1.00 96.19 126 LEU A CA 1
ATOM 987 C C . LE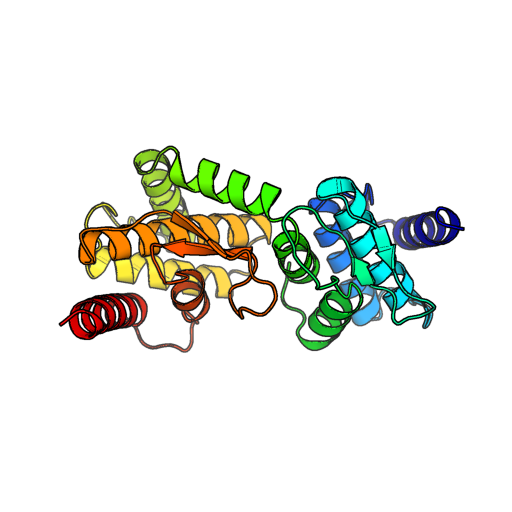U A 1 126 ? -12.387 -2.732 1.098 1.00 96.19 126 LEU A C 1
ATOM 989 O O . LEU A 1 126 ? -12.578 -3.131 2.240 1.00 96.19 126 LEU A O 1
ATOM 993 N N . ALA A 1 127 ? -13.168 -3.078 0.070 1.00 96.50 127 ALA A N 1
ATOM 994 C CA . ALA A 1 127 ? -14.348 -3.921 0.224 1.00 96.50 127 ALA A CA 1
ATOM 995 C C . ALA A 1 127 ? -14.000 -5.279 0.849 1.00 96.50 127 ALA A C 1
ATOM 997 O O . ALA A 1 127 ? -14.672 -5.695 1.785 1.00 96.50 127 ALA A O 1
ATOM 998 N N . ALA A 1 128 ? -12.930 -5.932 0.387 1.00 94.19 128 ALA A N 1
ATOM 999 C CA . ALA A 1 128 ? -12.452 -7.187 0.962 1.00 94.19 128 ALA A CA 1
ATOM 1000 C C . ALA A 1 128 ? -11.994 -7.015 2.420 1.00 94.19 128 ALA A C 1
ATOM 1002 O O . ALA A 1 128 ? -12.350 -7.815 3.282 1.00 94.19 128 ALA A O 1
ATOM 1003 N N . ALA A 1 129 ? -11.254 -5.945 2.713 1.00 92.44 129 ALA A N 1
ATOM 1004 C CA . ALA A 1 129 ? -10.744 -5.666 4.051 1.00 92.44 129 ALA A CA 1
ATOM 1005 C C . ALA A 1 129 ? -11.835 -5.222 5.043 1.00 92.44 129 ALA A C 1
ATOM 1007 O O . ALA A 1 129 ? -11.596 -5.241 6.243 1.00 92.44 129 ALA A O 1
ATOM 1008 N N . THR A 1 130 ? -13.025 -4.832 4.575 1.00 94.25 130 THR A N 1
ATOM 1009 C CA . THR A 1 130 ? -14.161 -4.447 5.432 1.00 94.25 130 THR A CA 1
ATOM 1010 C C . THR A 1 130 ? -15.343 -5.416 5.360 1.00 94.25 130 THR A C 1
ATOM 1012 O O . THR A 1 130 ? -16.357 -5.158 6.002 1.00 94.25 130 THR A O 1
ATOM 1015 N N . ALA A 1 131 ? -15.255 -6.490 4.567 1.00 94.62 131 ALA A N 1
ATOM 1016 C CA . ALA A 1 131 ? -16.360 -7.430 4.353 1.00 94.62 131 ALA A CA 1
ATOM 1017 C C . ALA A 1 131 ? -16.697 -8.242 5.610 1.00 94.62 131 ALA A C 1
ATOM 1019 O O . ALA A 1 131 ? -17.870 -8.454 5.901 1.00 94.62 131 ALA A O 1
ATOM 1020 N N . ASP A 1 132 ? -15.668 -8.664 6.345 1.00 93.62 132 ASP A N 1
ATOM 1021 C CA . ASP A 1 132 ? -15.793 -9.436 7.581 1.00 93.62 132 ASP A CA 1
ATOM 1022 C C . ASP A 1 132 ? -14.933 -8.782 8.676 1.00 93.62 132 ASP A C 1
ATOM 1024 O O . ASP A 1 132 ? -13.722 -9.028 8.756 1.00 93.62 132 ASP A O 1
ATOM 1028 N N . PRO A 1 133 ? -15.506 -7.852 9.461 1.00 89.94 133 PRO A N 1
ATOM 1029 C CA . PRO A 1 133 ? -14.774 -7.165 10.518 1.00 89.94 133 PRO A CA 1
ATOM 1030 C C . PRO A 1 133 ? -14.219 -8.124 11.573 1.00 89.94 133 PRO A C 1
ATOM 1032 O O . PRO A 1 133 ? -13.075 -7.950 11.989 1.00 89.94 133 PRO A O 1
ATOM 1035 N N . ASP A 1 134 ? -14.980 -9.149 11.956 1.00 91.38 134 ASP A N 1
ATOM 1036 C CA . ASP A 1 134 ? -14.602 -10.076 13.024 1.00 91.38 134 ASP A CA 1
ATOM 1037 C C . ASP A 1 134 ? -13.432 -10.962 12.589 1.00 91.38 134 ASP A C 1
ATOM 1039 O O . ASP A 1 134 ? -12.446 -11.090 13.319 1.00 91.38 134 ASP A O 1
ATOM 1043 N N . ALA A 1 135 ? -13.467 -11.489 11.360 1.00 92.00 135 ALA A N 1
ATOM 1044 C CA . ALA A 1 135 ? -12.336 -12.226 10.802 1.00 92.00 135 ALA A CA 1
ATOM 1045 C C . ALA A 1 135 ? -11.090 -11.339 10.655 1.00 92.00 135 ALA A C 1
ATOM 1047 O O . ALA A 1 135 ? -9.978 -11.778 10.956 1.00 92.00 135 ALA A O 1
ATOM 1048 N N . ASN A 1 136 ? -11.249 -10.076 10.239 1.00 91.75 136 ASN A N 1
ATOM 1049 C CA . ASN A 1 136 ? -10.121 -9.146 10.143 1.00 91.75 136 ASN A CA 1
ATOM 1050 C C . ASN A 1 136 ? -9.507 -8.822 11.511 1.00 91.75 136 ASN A C 1
ATOM 1052 O O . ASN A 1 136 ? -8.281 -8.746 11.607 1.00 91.75 136 ASN A O 1
ATOM 1056 N N . LEU A 1 137 ? -10.324 -8.660 12.558 1.00 92.31 137 LEU A N 1
ATOM 1057 C CA . LEU A 1 137 ? -9.846 -8.484 13.932 1.00 92.31 137 LEU A CA 1
ATOM 1058 C C . LEU A 1 137 ? -9.134 -9.740 14.439 1.00 92.31 137 LEU A C 1
ATOM 1060 O O . LEU A 1 137 ? -8.047 -9.623 15.002 1.00 92.31 137 LEU A O 1
ATOM 1064 N N . GLY A 1 138 ? -9.693 -10.927 14.184 1.00 93.25 138 GLY A N 1
ATOM 1065 C CA . GLY A 1 138 ? -9.063 -12.205 14.518 1.00 93.25 138 GLY A CA 1
ATOM 1066 C C . GLY A 1 138 ? -7.680 -12.343 13.882 1.00 93.25 138 GLY A C 1
ATOM 1067 O O . GLY A 1 138 ? -6.692 -12.557 14.579 1.00 93.25 138 GLY A O 1
ATOM 1068 N N . SER A 1 139 ? -7.571 -12.095 12.576 1.00 94.19 139 SER A N 1
ATOM 1069 C CA . SER A 1 139 ? -6.275 -12.153 11.897 1.00 94.19 139 SER A CA 1
ATOM 1070 C C . SER A 1 139 ? -5.308 -11.032 12.300 1.00 94.19 139 SER A C 1
ATOM 1072 O O . SER A 1 139 ? -4.096 -11.223 12.227 1.00 94.19 139 SER A O 1
ATOM 1074 N N . LEU A 1 140 ? -5.802 -9.849 12.686 1.00 94.88 140 LEU A N 1
ATOM 1075 C CA . LEU A 1 140 ? -4.944 -8.784 13.215 1.00 94.88 140 LEU A CA 1
ATOM 1076 C C . LEU A 1 140 ? -4.383 -9.166 14.588 1.00 94.88 140 LEU A C 1
ATOM 1078 O O . LEU A 1 140 ? -3.213 -8.906 14.850 1.00 94.88 140 LEU A O 1
ATOM 1082 N N . ARG A 1 141 ? -5.189 -9.804 15.442 1.00 95.19 141 ARG A N 1
ATOM 1083 C CA . ARG A 1 141 ? -4.739 -10.346 16.728 1.00 95.19 141 ARG A CA 1
ATOM 1084 C C . ARG A 1 141 ? -3.639 -11.388 16.534 1.00 95.19 141 ARG A C 1
ATOM 1086 O O . ARG A 1 141 ? -2.600 -11.266 17.173 1.00 95.19 141 ARG A O 1
ATOM 1093 N N . GLU A 1 142 ? -3.827 -12.330 15.609 1.00 94.81 142 GLU A N 1
ATOM 1094 C CA . GLU A 1 142 ? -2.799 -13.319 15.246 1.00 94.81 142 GLU A CA 1
ATOM 1095 C C . GLU A 1 142 ? -1.508 -12.653 14.742 1.00 94.81 142 GLU A C 1
ATOM 1097 O O . GLU A 1 142 ? -0.411 -13.035 15.145 1.00 94.81 142 GLU A O 1
ATOM 1102 N N . ASP A 1 143 ? -1.617 -11.630 13.883 1.00 94.81 143 ASP A N 1
ATOM 1103 C CA . ASP A 1 143 ? -0.452 -10.878 13.405 1.00 94.81 143 ASP A CA 1
ATOM 1104 C C . ASP A 1 143 ? 0.269 -10.152 14.563 1.00 94.81 143 ASP A C 1
ATOM 1106 O O . ASP A 1 143 ? 1.500 -10.135 14.591 1.00 94.81 143 ASP A O 1
ATOM 1110 N N . ILE A 1 144 ? -0.468 -9.550 15.509 1.00 94.56 144 ILE A N 1
ATOM 1111 C CA . ILE A 1 144 ? 0.110 -8.883 16.689 1.00 94.56 144 ILE A CA 1
ATOM 1112 C C . ILE A 1 144 ? 0.847 -9.904 17.554 1.00 94.56 144 ILE A C 1
ATOM 1114 O O . ILE A 1 144 ? 2.022 -9.693 17.841 1.00 94.56 144 ILE A O 1
ATOM 1118 N N . GLU A 1 145 ? 0.203 -11.017 17.907 1.00 94.88 145 GLU A N 1
ATOM 1119 C CA . GLU A 1 145 ? 0.802 -12.075 18.724 1.00 94.88 145 GLU A CA 1
ATOM 1120 C C . GLU A 1 145 ? 2.057 -12.657 18.059 1.00 94.88 145 GLU A C 1
ATOM 1122 O O . GLU A 1 145 ? 3.095 -12.804 18.703 1.00 94.88 145 GLU A O 1
ATOM 1127 N N . ALA A 1 146 ? 2.024 -12.893 16.745 1.00 92.88 146 ALA A N 1
ATOM 1128 C CA . ALA A 1 146 ? 3.179 -13.386 15.996 1.00 92.88 146 ALA A CA 1
ATOM 1129 C C . ALA A 1 146 ? 4.349 -12.385 15.931 1.00 92.88 146 ALA A C 1
ATOM 1131 O O . ALA A 1 146 ? 5.503 -12.788 15.739 1.00 92.88 146 ALA A O 1
ATOM 1132 N N . LEU A 1 147 ? 4.072 -11.082 16.033 1.00 91.94 147 LEU A N 1
ATOM 1133 C CA . LEU A 1 147 ? 5.091 -10.034 16.012 1.00 91.94 147 LEU A CA 1
ATOM 1134 C C . LEU A 1 147 ? 5.674 -9.784 17.403 1.00 91.94 147 LEU A C 1
ATOM 1136 O O . LEU A 1 147 ? 6.896 -9.695 17.525 1.00 91.94 147 LEU A O 1
ATOM 1140 N N . THR A 1 148 ? 4.826 -9.676 18.425 1.00 91.38 148 THR A N 1
ATOM 1141 C CA . THR A 1 148 ? 5.209 -9.259 19.783 1.00 91.38 148 THR A CA 1
ATOM 1142 C C . THR A 1 148 ? 5.475 -10.433 20.727 1.00 91.38 148 THR A C 1
ATOM 1144 O O . THR A 1 148 ? 6.121 -10.248 21.755 1.00 91.38 148 THR A O 1
ATOM 1147 N N . GLY A 1 149 ? 4.997 -11.635 20.394 1.00 91.56 149 GLY A N 1
ATOM 1148 C CA . GLY A 1 149 ? 5.048 -12.815 21.259 1.00 91.56 149 GLY A CA 1
ATOM 1149 C C . GLY A 1 149 ? 4.045 -12.786 22.416 1.00 91.56 149 GLY A C 1
ATOM 1150 O O . GLY A 1 149 ? 4.156 -13.610 23.322 1.00 91.56 149 GLY A O 1
ATOM 1151 N N . ALA A 1 150 ? 3.100 -11.842 22.417 1.00 89.94 150 ALA A N 1
ATOM 1152 C CA . ALA A 1 150 ? 2.102 -11.681 23.467 1.00 89.94 150 ALA A CA 1
ATOM 1153 C C . ALA A 1 150 ? 0.691 -11.587 22.878 1.00 89.94 150 ALA A C 1
ATOM 1155 O O . ALA A 1 150 ? 0.468 -10.843 21.921 1.00 89.94 150 ALA A O 1
ATOM 1156 N N . ASP A 1 151 ? -0.264 -12.295 23.487 1.00 90.69 151 ASP A N 1
ATOM 1157 C CA . ASP A 1 151 ? -1.679 -12.175 23.135 1.00 90.69 151 ASP A CA 1
ATOM 1158 C C . ASP A 1 151 ? -2.180 -10.768 23.513 1.00 90.69 151 ASP A C 1
ATOM 1160 O O . ASP A 1 151 ? -2.156 -10.413 24.698 1.00 90.69 151 ASP A O 1
ATOM 1164 N N . PRO A 1 152 ? -2.635 -9.948 22.546 1.00 89.25 152 PRO A N 1
ATOM 1165 C CA . PRO A 1 152 ? -3.174 -8.624 22.844 1.00 89.25 152 PRO A CA 1
ATOM 1166 C C . PRO A 1 152 ? -4.543 -8.674 23.538 1.00 89.25 152 PRO A C 1
ATOM 1168 O O . PRO A 1 152 ? -5.041 -7.629 23.956 1.00 89.25 152 PRO A O 1
ATOM 1171 N N . GLY A 1 153 ? -5.166 -9.854 23.644 1.00 88.31 153 GLY A N 1
ATOM 1172 C CA . GLY A 1 153 ? -6.548 -10.000 24.078 1.00 88.31 153 GLY A CA 1
ATOM 1173 C C . GLY A 1 153 ? -7.541 -9.527 23.006 1.00 88.31 153 GLY A C 1
ATOM 1174 O O . GLY A 1 153 ? -7.198 -9.441 21.821 1.00 88.31 153 GLY A O 1
ATOM 1175 N N . PRO A 1 154 ? -8.801 -9.253 23.385 1.00 88.88 154 PRO A N 1
ATOM 1176 C CA . PRO A 1 154 ? -9.808 -8.730 22.467 1.00 88.88 154 PRO A CA 1
ATOM 1177 C C . PRO A 1 154 ? -9.412 -7.366 21.882 1.00 88.88 154 PRO A C 1
ATOM 1179 O O . PRO A 1 154 ? -8.935 -6.483 22.590 1.00 88.88 154 PRO A O 1
ATOM 1182 N N . LEU A 1 155 ? -9.631 -7.192 20.576 1.00 87.69 155 LEU A N 1
ATOM 1183 C CA . LEU A 1 155 ? -9.405 -5.929 19.860 1.00 87.69 155 LEU A CA 1
ATOM 1184 C C . LEU A 1 155 ? -10.720 -5.180 19.578 1.00 87.69 155 LEU A C 1
ATOM 1186 O O . LEU A 1 155 ? -10.750 -4.271 18.763 1.00 87.69 155 LEU A O 1
ATOM 1190 N N . ASP A 1 156 ? -11.846 -5.573 20.162 1.00 75.00 156 ASP A N 1
ATOM 1191 C CA . ASP A 1 156 ? -13.179 -5.107 19.767 1.00 75.00 156 ASP A CA 1
ATOM 1192 C C . ASP A 1 156 ? -13.574 -3.740 20.347 1.00 75.00 156 ASP A C 1
ATOM 1194 O O . ASP A 1 156 ? -14.512 -3.117 19.836 1.00 75.00 156 ASP A O 1
ATOM 1198 N N . ASP A 1 157 ? -12.854 -3.230 21.348 1.00 75.00 157 ASP A N 1
ATOM 1199 C CA . ASP A 1 157 ? -13.219 -2.028 22.108 1.00 75.00 157 ASP A CA 1
ATOM 1200 C C . ASP A 1 157 ? -12.252 -0.839 21.982 1.00 75.00 157 ASP A C 1
ATOM 1202 O O . ASP A 1 157 ? -12.571 0.257 22.448 1.00 75.00 157 ASP A O 1
ATOM 1206 N N . GLY A 1 158 ? -11.109 -0.998 21.307 1.00 78.94 158 GLY A N 1
ATOM 1207 C CA . GLY A 1 158 ? -10.124 0.079 21.187 1.00 78.94 158 GLY A CA 1
ATOM 1208 C C . GLY A 1 158 ? -9.527 0.505 22.526 1.00 78.94 158 GLY A C 1
ATOM 1209 O O . GLY A 1 158 ? -9.119 1.659 22.667 1.00 78.94 158 GLY A O 1
ATOM 1210 N N . THR A 1 159 ? -9.490 -0.395 23.512 1.00 86.00 159 THR A N 1
ATOM 1211 C CA . THR A 1 159 ? -8.864 -0.130 24.809 1.00 86.00 159 THR A CA 1
ATOM 1212 C C . THR A 1 159 ? -7.426 0.377 24.673 1.00 86.00 159 THR A C 1
ATOM 1214 O O . THR A 1 159 ? -6.716 0.021 23.725 1.00 86.00 159 THR A O 1
ATOM 1217 N N . PRO A 1 160 ? -6.935 1.156 25.659 1.00 89.25 160 PRO A N 1
ATOM 1218 C CA . PRO A 1 160 ? -5.534 1.571 25.706 1.00 89.25 160 PRO A CA 1
ATOM 1219 C C . PRO A 1 160 ? -4.556 0.398 25.563 1.00 89.25 160 PRO A C 1
ATOM 1221 O O . PRO A 1 160 ? -3.540 0.525 24.885 1.00 89.25 160 PRO A O 1
ATOM 1224 N N . ALA A 1 161 ? -4.887 -0.761 26.147 1.00 88.75 161 ALA A N 1
ATOM 1225 C CA . ALA A 1 161 ? -4.088 -1.979 26.039 1.00 88.75 161 ALA A CA 1
ATOM 1226 C C . ALA A 1 161 ? -4.044 -2.524 24.600 1.00 88.75 161 ALA A C 1
ATOM 1228 O O . ALA A 1 161 ? -2.955 -2.757 24.076 1.00 88.75 161 ALA A O 1
ATOM 1229 N N . ALA A 1 162 ? -5.195 -2.649 23.930 1.00 90.88 162 ALA A N 1
ATOM 1230 C CA . ALA A 1 162 ? -5.264 -3.101 22.541 1.00 90.88 162 ALA A CA 1
ATOM 1231 C C . ALA A 1 162 ? -4.513 -2.156 21.584 1.00 90.88 162 ALA A C 1
ATOM 1233 O O . ALA A 1 162 ? -3.781 -2.598 20.696 1.00 90.88 162 ALA A O 1
ATOM 1234 N N . LEU A 1 163 ? -4.652 -0.840 21.779 1.00 93.19 163 LEU A N 1
ATOM 1235 C CA . LEU A 1 163 ? -3.945 0.167 20.983 1.00 93.19 163 LEU A CA 1
ATOM 1236 C C . LEU A 1 163 ? -2.433 0.149 21.237 1.00 93.19 163 LEU A C 1
ATOM 1238 O O . LEU A 1 163 ? -1.665 0.286 20.285 1.00 93.19 163 LEU A O 1
ATOM 1242 N N . ALA A 1 164 ? -2.000 -0.058 22.482 1.00 92.56 164 ALA A N 1
ATOM 1243 C CA . ALA A 1 164 ? -0.587 -0.207 22.819 1.00 92.56 164 ALA A CA 1
ATOM 1244 C C . ALA A 1 164 ? 0.017 -1.476 22.198 1.00 92.56 164 ALA A C 1
ATOM 1246 O O . ALA A 1 164 ? 1.108 -1.414 21.633 1.00 92.56 164 ALA A O 1
ATOM 1247 N N . ALA A 1 165 ? -0.705 -2.600 22.233 1.00 93.31 165 ALA A N 1
ATOM 1248 C CA . ALA A 1 165 ? -0.257 -3.847 21.620 1.00 93.31 165 ALA A CA 1
ATOM 1249 C C . ALA A 1 165 ? -0.120 -3.723 20.094 1.00 93.31 165 ALA A C 1
ATOM 1251 O O . ALA A 1 165 ? 0.877 -4.161 19.518 1.00 93.31 165 ALA A O 1
ATOM 1252 N N . LEU A 1 166 ? -1.077 -3.060 19.434 1.00 94.56 166 LEU A N 1
ATOM 1253 C CA . LEU A 1 166 ? -0.973 -2.755 18.008 1.00 94.56 166 LEU A CA 1
ATOM 1254 C C . LEU A 1 166 ? 0.194 -1.807 17.703 1.00 94.56 166 LEU A C 1
ATOM 1256 O O . LEU A 1 166 ? 0.909 -2.009 16.723 1.00 94.56 166 LEU A O 1
ATOM 1260 N N . GLU A 1 167 ? 0.396 -0.770 18.516 1.00 94.56 167 GLU A N 1
ATOM 1261 C CA . GLU A 1 167 ? 1.518 0.155 18.346 1.00 94.56 167 GLU A CA 1
ATOM 1262 C C . GLU A 1 167 ? 2.864 -0.583 18.429 1.00 94.56 167 GLU A C 1
ATOM 1264 O O . GLU A 1 167 ? 3.731 -0.378 17.576 1.00 94.56 167 GLU A O 1
ATOM 1269 N N . GLU A 1 168 ? 3.014 -1.492 19.393 1.00 93.69 168 GLU A N 1
ATOM 1270 C CA . GLU A 1 168 ? 4.211 -2.321 19.542 1.00 93.69 168 GLU A CA 1
ATOM 1271 C C . GLU A 1 168 ? 4.406 -3.283 18.365 1.00 93.69 168 GLU A C 1
ATOM 1273 O O . GLU A 1 168 ? 5.514 -3.413 17.836 1.00 93.69 168 GLU A O 1
ATOM 1278 N N . ALA A 1 169 ? 3.328 -3.901 17.877 1.00 93.50 169 ALA A N 1
ATOM 1279 C CA . ALA A 1 169 ? 3.382 -4.748 16.689 1.00 93.50 169 ALA A CA 1
ATOM 1280 C C . ALA A 1 169 ? 3.830 -3.961 15.447 1.00 93.50 169 ALA A C 1
ATOM 1282 O O . ALA A 1 169 ? 4.683 -4.431 14.693 1.00 93.50 169 ALA A O 1
ATOM 1283 N N . LEU A 1 170 ? 3.325 -2.738 15.246 1.00 92.69 170 LEU A N 1
ATOM 1284 C CA . LEU A 1 170 ? 3.733 -1.866 14.137 1.00 92.69 170 LEU A CA 1
ATOM 1285 C C . LEU A 1 170 ? 5.207 -1.441 14.247 1.00 92.69 170 LEU A C 1
ATOM 1287 O O . LEU A 1 170 ? 5.922 -1.443 13.240 1.00 92.69 170 LEU A O 1
ATOM 1291 N N . LYS A 1 171 ? 5.694 -1.129 15.455 1.00 91.75 171 LYS A N 1
ATOM 1292 C CA . LYS A 1 171 ? 7.122 -0.847 15.702 1.00 91.75 171 LYS A CA 1
ATOM 1293 C C . LYS A 1 171 ? 7.980 -2.072 15.385 1.00 91.75 171 LYS A C 1
ATOM 1295 O O . LYS A 1 171 ? 8.968 -1.966 14.656 1.00 91.75 171 LYS A O 1
ATOM 1300 N N . THR A 1 172 ? 7.560 -3.242 15.852 1.00 90.62 172 THR A N 1
ATOM 1301 C CA . THR A 1 172 ? 8.259 -4.511 15.634 1.00 90.62 172 THR A CA 1
ATOM 1302 C C . THR A 1 172 ? 8.282 -4.912 14.162 1.00 90.62 172 THR A C 1
ATOM 1304 O O . THR A 1 172 ? 9.308 -5.371 13.661 1.00 90.62 172 THR A O 1
ATOM 1307 N N . LEU A 1 173 ? 7.199 -4.663 13.427 1.00 88.31 173 LEU A N 1
ATOM 1308 C CA . LEU A 1 173 ? 7.112 -4.893 11.987 1.00 88.31 173 LEU A CA 1
ATOM 1309 C C . LEU A 1 173 ? 8.179 -4.107 11.204 1.00 88.31 173 LEU A C 1
ATOM 1311 O O . LEU A 1 173 ? 8.718 -4.614 10.216 1.00 88.31 173 LEU A O 1
ATOM 1315 N N . ILE A 1 174 ? 8.505 -2.887 11.646 1.00 84.50 174 ILE A N 1
ATOM 1316 C CA . ILE A 1 174 ? 9.581 -2.066 11.071 1.00 84.50 174 ILE A CA 1
ATOM 1317 C C . ILE A 1 174 ? 10.955 -2.663 11.407 1.00 84.50 174 ILE A C 1
ATOM 1319 O O . ILE A 1 174 ? 11.820 -2.734 10.533 1.00 84.50 174 ILE A O 1
ATOM 1323 N N . ILE A 1 175 ? 11.150 -3.118 12.648 1.00 84.88 175 ILE A N 1
ATOM 1324 C CA . ILE A 1 175 ? 12.427 -3.659 13.140 1.00 84.88 175 ILE A CA 1
ATOM 1325 C C . ILE A 1 175 ? 12.755 -5.011 12.490 1.00 84.88 175 ILE A C 1
ATOM 1327 O O . ILE A 1 175 ? 13.868 -5.209 12.007 1.00 84.88 175 ILE A O 1
ATOM 1331 N N . GLN A 1 176 ? 11.790 -5.932 12.440 1.00 82.25 176 GLN A N 1
ATOM 1332 C CA . GLN A 1 176 ? 11.993 -7.319 12.002 1.00 82.25 176 GLN A CA 1
ATOM 1333 C C . GLN A 1 176 ? 12.163 -7.485 10.483 1.00 82.25 176 GLN A C 1
ATOM 1335 O O . GLN A 1 176 ? 12.336 -8.612 10.026 1.00 82.25 176 GLN A O 1
ATOM 1340 N N . LYS A 1 177 ? 12.101 -6.405 9.686 1.00 68.19 177 LYS A N 1
ATOM 1341 C CA . LYS A 1 177 ? 12.250 -6.440 8.215 1.00 68.19 177 LYS A CA 1
ATOM 1342 C C . LYS A 1 177 ? 11.435 -7.566 7.552 1.00 68.19 177 LYS A C 1
ATOM 1344 O O . LYS A 1 177 ? 11.927 -8.264 6.668 1.00 68.19 177 LYS A O 1
ATOM 1349 N N . ARG A 1 178 ? 10.188 -7.763 7.999 1.00 78.81 178 ARG A N 1
ATOM 1350 C CA . ARG A 1 178 ? 9.275 -8.771 7.431 1.00 78.81 178 ARG A CA 1
ATOM 1351 C C . ARG A 1 178 ? 9.064 -8.534 5.929 1.00 78.81 178 ARG A C 1
ATOM 1353 O O . ARG A 1 178 ? 9.276 -7.424 5.437 1.00 78.81 178 ARG A O 1
ATOM 1360 N N . THR A 1 179 ? 8.602 -9.570 5.224 1.00 84.31 179 THR A N 1
ATOM 1361 C CA . THR A 1 179 ? 8.313 -9.497 3.782 1.00 84.31 179 THR A CA 1
ATOM 1362 C C . THR A 1 179 ? 7.354 -8.348 3.453 1.00 84.31 179 THR A C 1
ATOM 1364 O O . THR A 1 179 ? 6.532 -7.948 4.288 1.00 84.31 179 THR A O 1
ATOM 1367 N N . ARG A 1 180 ? 7.445 -7.800 2.233 1.00 87.19 180 ARG A N 1
ATOM 1368 C CA . ARG A 1 180 ? 6.609 -6.670 1.786 1.00 87.19 180 ARG A CA 1
ATOM 1369 C C . ARG A 1 180 ? 5.118 -6.998 1.920 1.00 87.19 180 ARG A C 1
ATOM 1371 O O . ARG A 1 180 ? 4.344 -6.174 2.400 1.00 87.19 180 ARG A O 1
ATOM 1378 N N . GLU A 1 181 ? 4.730 -8.224 1.587 1.00 86.50 181 GLU A N 1
ATOM 1379 C CA . GLU A 1 181 ? 3.360 -8.739 1.661 1.00 86.50 181 GLU A CA 1
ATOM 1380 C C . GLU A 1 181 ? 2.862 -8.796 3.102 1.00 86.50 181 GLU A C 1
ATOM 1382 O O . GLU A 1 181 ? 1.748 -8.353 3.386 1.00 86.50 181 GLU A O 1
ATOM 1387 N N . ALA A 1 182 ? 3.691 -9.285 4.031 1.00 86.12 182 ALA A N 1
ATOM 1388 C CA . ALA A 1 182 ? 3.346 -9.296 5.447 1.00 86.12 182 ALA A CA 1
ATOM 1389 C C . ALA A 1 182 ? 3.143 -7.868 5.965 1.00 86.12 182 ALA A C 1
ATOM 1391 O O . ALA A 1 182 ? 2.152 -7.593 6.639 1.00 86.12 182 ALA A O 1
ATOM 1392 N N . ARG A 1 183 ? 4.018 -6.930 5.579 1.00 88.94 183 ARG A N 1
ATOM 1393 C CA . ARG A 1 183 ? 3.877 -5.519 5.960 1.00 88.94 183 ARG A CA 1
ATOM 1394 C C . ARG A 1 183 ? 2.593 -4.899 5.418 1.00 88.94 183 ARG A C 1
ATOM 1396 O O . ARG A 1 183 ? 1.865 -4.269 6.182 1.00 88.94 183 ARG A O 1
ATOM 1403 N N . ARG A 1 184 ? 2.284 -5.100 4.131 1.00 90.50 184 ARG A N 1
ATOM 1404 C CA . ARG A 1 184 ? 1.040 -4.612 3.508 1.00 90.50 184 ARG A CA 1
ATOM 1405 C C . ARG A 1 184 ? -0.192 -5.186 4.196 1.00 90.50 184 ARG A C 1
ATOM 1407 O O . ARG A 1 184 ? -1.112 -4.432 4.493 1.00 90.50 184 ARG A O 1
ATOM 1414 N N . ARG A 1 185 ? -0.196 -6.488 4.494 1.00 91.50 185 ARG A N 1
ATOM 1415 C CA . ARG A 1 185 ? -1.304 -7.164 5.180 1.00 91.50 185 ARG A CA 1
ATOM 1416 C C . ARG A 1 185 ? -1.556 -6.573 6.567 1.00 91.50 185 ARG A C 1
ATOM 1418 O O . ARG A 1 185 ? -2.676 -6.143 6.838 1.00 91.50 185 ARG A O 1
ATOM 1425 N N . VAL A 1 186 ? -0.519 -6.497 7.405 1.00 92.88 186 VAL A N 1
ATOM 1426 C CA . VAL A 1 186 ? -0.623 -5.952 8.770 1.00 92.88 186 VAL A CA 1
ATOM 1427 C C . VAL A 1 186 ? -1.041 -4.483 8.733 1.00 92.88 186 VAL A C 1
ATOM 1429 O O . VAL A 1 186 ? -1.958 -4.088 9.445 1.00 92.88 186 VAL A O 1
ATOM 1432 N N . HIS A 1 187 ? -0.437 -3.673 7.856 1.00 93.12 187 HIS A N 1
ATOM 1433 C CA . HIS A 1 187 ? -0.821 -2.270 7.698 1.00 93.12 187 HIS A CA 1
ATOM 1434 C C . HIS A 1 187 ? -2.278 -2.113 7.262 1.00 93.12 187 HIS A C 1
ATOM 1436 O O . HIS A 1 187 ? -2.989 -1.308 7.853 1.00 93.12 187 HIS A O 1
ATOM 1442 N N . THR A 1 188 ? -2.746 -2.866 6.263 1.00 94.19 188 THR A N 1
ATOM 1443 C CA . THR A 1 188 ? -4.144 -2.807 5.812 1.00 94.19 188 THR A CA 1
ATOM 1444 C C . THR A 1 188 ? -5.106 -3.144 6.946 1.00 94.19 188 THR A C 1
ATOM 1446 O O . THR A 1 188 ? -6.046 -2.387 7.185 1.00 94.19 188 THR A O 1
ATOM 1449 N N . ARG A 1 189 ? -4.844 -4.220 7.694 1.00 95.31 189 ARG A N 1
ATOM 1450 C CA . ARG A 1 189 ? -5.670 -4.613 8.844 1.00 95.31 189 ARG A CA 1
ATOM 1451 C C . ARG A 1 189 ? -5.658 -3.551 9.945 1.00 95.31 189 ARG A C 1
ATOM 1453 O O . ARG A 1 189 ? -6.717 -3.173 10.433 1.00 95.31 189 ARG A O 1
ATOM 1460 N N . ALA A 1 190 ? -4.490 -2.992 10.264 1.00 95.56 190 ALA A N 1
ATOM 1461 C CA . ALA A 1 190 ? -4.358 -1.900 11.226 1.00 95.56 190 ALA A CA 1
ATOM 1462 C C . ALA A 1 190 ? -5.115 -0.632 10.784 1.00 95.56 190 ALA A C 1
ATOM 1464 O O . ALA A 1 190 ? -5.776 0.006 11.598 1.00 95.56 190 ALA A O 1
ATOM 1465 N N . ILE A 1 191 ? -5.062 -0.275 9.495 1.00 95.88 191 ILE A N 1
ATOM 1466 C CA . ILE A 1 191 ? -5.806 0.860 8.922 1.00 95.88 191 ILE A CA 1
ATOM 1467 C C . ILE A 1 191 ? -7.308 0.650 9.084 1.00 95.88 191 ILE A C 1
ATOM 1469 O O . ILE A 1 191 ? -7.998 1.571 9.522 1.00 95.88 191 ILE A O 1
ATOM 1473 N N . VAL A 1 192 ? -7.805 -0.545 8.744 1.00 95.50 192 VAL A N 1
ATOM 1474 C CA . VAL A 1 192 ? -9.224 -0.886 8.890 1.00 95.50 192 VAL A CA 1
ATOM 1475 C C . VAL A 1 192 ? -9.644 -0.822 10.351 1.00 95.50 192 VAL A C 1
ATOM 1477 O O . VAL A 1 192 ? -10.625 -0.157 10.669 1.00 95.50 192 VAL A O 1
ATOM 1480 N N . TYR A 1 193 ? -8.877 -1.432 11.251 1.00 95.44 193 TYR A N 1
ATOM 1481 C CA . TYR A 1 193 ? -9.181 -1.416 12.676 1.00 95.44 193 TYR A CA 1
ATOM 1482 C C . TYR A 1 193 ? -9.235 0.010 13.244 1.00 95.44 193 TYR A C 1
ATOM 1484 O O . TYR A 1 193 ? -10.236 0.411 13.838 1.00 95.44 193 TYR A O 1
ATOM 1492 N N . ILE A 1 194 ? -8.211 0.826 12.983 1.00 95.69 194 ILE A N 1
ATOM 1493 C CA . ILE A 1 194 ? -8.152 2.204 13.484 1.00 95.69 194 ILE A CA 1
ATOM 1494 C C . ILE A 1 194 ? -9.253 3.078 12.882 1.00 95.69 194 ILE A C 1
ATOM 1496 O O . ILE A 1 194 ? -9.863 3.880 13.591 1.00 95.69 194 ILE A O 1
ATOM 1500 N N . GLY A 1 195 ? -9.555 2.918 11.593 1.00 95.50 195 GLY A N 1
ATOM 1501 C CA . GLY A 1 195 ? -10.676 3.630 10.988 1.00 95.50 195 GLY A CA 1
ATOM 1502 C C . GLY A 1 195 ? -12.034 3.170 11.523 1.00 95.50 195 GLY A C 1
ATOM 1503 O O . GLY A 1 195 ? -12.922 4.003 11.684 1.00 95.50 195 GLY A O 1
ATOM 1504 N N . ALA A 1 196 ? -12.200 1.894 11.884 1.00 94.38 196 ALA A N 1
ATOM 1505 C CA . ALA A 1 196 ? -13.425 1.399 12.512 1.00 94.38 196 ALA A CA 1
ATOM 1506 C C . ALA A 1 196 ? -13.635 2.017 13.904 1.00 94.38 196 ALA A C 1
ATOM 1508 O O . ALA A 1 196 ? -14.738 2.479 14.207 1.00 94.38 196 ALA A O 1
ATOM 1509 N N . LEU A 1 197 ? -12.575 2.112 14.716 1.00 94.56 197 LEU A N 1
ATOM 1510 C CA . LEU A 1 197 ? -12.621 2.817 16.002 1.00 94.56 197 LEU A CA 1
ATOM 1511 C C . LEU A 1 197 ? -12.957 4.302 15.825 1.00 94.56 197 LEU A C 1
ATOM 1513 O O . LEU A 1 197 ? -13.779 4.842 16.564 1.00 94.56 197 LEU A O 1
ATOM 1517 N N . PHE A 1 198 ? -12.380 4.952 14.811 1.00 94.50 198 PHE A N 1
ATOM 1518 C CA . PHE A 1 198 ? -12.693 6.341 14.477 1.00 94.50 198 PHE A CA 1
ATOM 1519 C C . PHE A 1 198 ? -14.168 6.533 14.093 1.00 94.50 198 PHE A C 1
ATOM 1521 O O . PHE A 1 198 ? -14.839 7.402 14.651 1.00 94.50 198 PHE A O 1
ATOM 1528 N N . LEU A 1 199 ? -14.702 5.706 13.187 1.00 93.69 199 LEU A N 1
ATOM 1529 C CA . LEU A 1 199 ? -16.111 5.762 12.774 1.00 93.69 199 LEU A CA 1
ATOM 1530 C C . LEU A 1 199 ? -17.056 5.527 13.955 1.00 93.69 199 LEU A C 1
ATOM 1532 O O . LEU A 1 199 ? -18.051 6.242 14.093 1.00 93.69 199 LEU A O 1
ATOM 1536 N N . ARG A 1 200 ? -16.719 4.575 14.834 1.00 92.50 200 ARG A N 1
ATOM 1537 C CA . ARG A 1 200 ? -17.468 4.315 16.067 1.00 92.50 200 ARG A CA 1
ATOM 1538 C C . ARG A 1 200 ? -17.436 5.525 16.999 1.00 92.50 200 ARG A C 1
ATOM 1540 O O . ARG A 1 200 ? -18.489 5.963 17.450 1.00 92.50 200 ARG A O 1
ATOM 1547 N N . GLY A 1 201 ? -16.260 6.107 17.232 1.00 90.94 201 GLY A N 1
ATOM 1548 C CA . GLY A 1 201 ? -16.094 7.297 18.068 1.00 90.94 201 GLY A CA 1
ATOM 1549 C C . GLY A 1 201 ? -16.806 8.540 17.524 1.00 90.94 201 GLY A C 1
ATOM 1550 O O . GLY A 1 201 ? -17.241 9.392 18.301 1.00 90.94 201 GLY A O 1
ATOM 1551 N N . LEU A 1 202 ? -16.969 8.637 16.201 1.00 90.12 202 LEU A N 1
ATOM 1552 C CA . LEU A 1 202 ? -17.795 9.657 15.550 1.00 90.12 202 LEU A CA 1
ATOM 1553 C C . LEU A 1 202 ? -19.298 9.342 15.556 1.00 90.12 202 LEU A C 1
ATOM 1555 O O . LEU A 1 202 ? -20.095 10.259 15.349 1.00 90.12 202 LEU A O 1
ATOM 1559 N N . GLY A 1 203 ? -19.684 8.075 15.723 1.00 87.38 203 GLY A N 1
ATOM 1560 C CA . GLY A 1 203 ? -21.065 7.591 15.640 1.00 87.38 203 GLY A CA 1
ATOM 1561 C C . GLY A 1 203 ? -21.678 7.638 14.235 1.00 87.38 203 GLY A C 1
ATOM 1562 O O . GLY A 1 203 ? -22.893 7.513 14.101 1.00 87.38 203 GLY A O 1
ATOM 1563 N N . ARG A 1 204 ? -20.88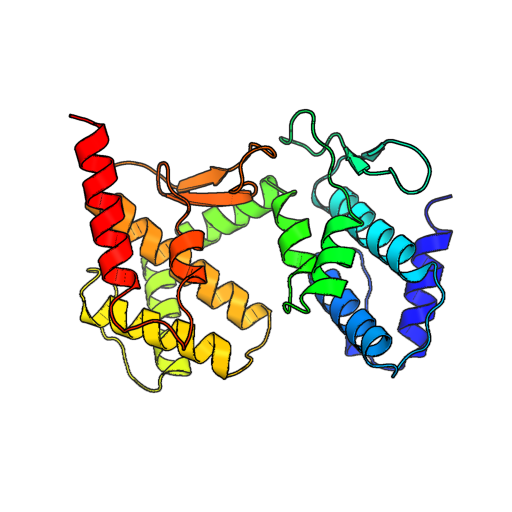0 7.879 13.184 1.00 84.94 204 ARG A N 1
ATOM 1564 C CA . ARG A 1 204 ? -21.355 7.996 11.794 1.00 84.94 204 ARG A CA 1
ATOM 1565 C C . ARG A 1 204 ? -20.226 7.890 10.776 1.00 84.94 204 ARG A C 1
ATOM 1567 O O . ARG A 1 204 ? -19.060 8.103 11.100 1.00 84.94 204 ARG A O 1
ATOM 1574 N N . GLY A 1 205 ? -20.616 7.730 9.516 1.00 88.19 205 GLY A N 1
ATOM 1575 C CA . GLY A 1 205 ? -19.725 7.749 8.361 1.00 88.19 205 GLY A CA 1
ATOM 1576 C C . GLY A 1 205 ? -19.621 6.379 7.710 1.00 88.19 205 GLY A C 1
ATOM 1577 O O . GLY A 1 205 ? -20.366 5.460 8.038 1.00 88.19 205 GLY A O 1
ATOM 1578 N N . GLY A 1 206 ? -18.701 6.264 6.765 1.00 93.81 206 GLY A N 1
ATOM 1579 C CA . GLY A 1 206 ? -18.456 5.024 6.054 1.00 93.81 206 GLY A CA 1
ATOM 1580 C C . GLY A 1 206 ? -17.067 5.010 5.447 1.00 93.81 206 GLY A C 1
ATOM 1581 O O . GLY A 1 206 ? -16.319 5.989 5.526 1.00 93.81 206 GLY A O 1
ATOM 1582 N N . TRP A 1 207 ? -16.744 3.877 4.847 1.00 96.88 207 TRP A N 1
ATOM 1583 C CA . TRP A 1 207 ? -15.488 3.667 4.155 1.00 96.88 207 TRP A CA 1
ATOM 1584 C C . TRP A 1 207 ? -15.556 4.187 2.721 1.00 96.88 207 TRP A C 1
ATOM 1586 O O . TRP A 1 207 ? -16.557 4.016 2.027 1.00 96.88 207 TRP A O 1
ATOM 1596 N N . SER A 1 208 ? -14.478 4.813 2.266 1.00 96.12 208 SER A N 1
ATOM 1597 C CA . SER A 1 208 ? -14.307 5.235 0.875 1.00 96.12 208 SER A CA 1
ATOM 1598 C C . SER A 1 208 ? -12.833 5.196 0.470 1.00 96.12 208 SER A C 1
ATOM 1600 O O . SER A 1 208 ? -11.950 4.996 1.304 1.00 96.12 208 SER A O 1
ATOM 1602 N N . VAL A 1 209 ? -12.561 5.355 -0.823 1.00 95.62 209 VAL A N 1
ATOM 1603 C CA . VAL A 1 209 ? -11.210 5.573 -1.355 1.00 95.62 209 VAL A CA 1
ATOM 1604 C C . VAL A 1 209 ? -11.132 7.024 -1.814 1.00 95.62 209 VAL A C 1
ATOM 1606 O O . VAL A 1 209 ? -12.089 7.512 -2.412 1.00 95.62 209 VAL A O 1
ATOM 1609 N N . CYS A 1 210 ? -10.024 7.717 -1.552 1.00 93.75 210 CYS A N 1
ATOM 1610 C CA . CYS A 1 210 ? -9.826 9.055 -2.105 1.00 93.75 210 CYS A CA 1
ATOM 1611 C C . CYS A 1 210 ? -9.538 8.982 -3.610 1.00 93.75 210 CYS A C 1
ATOM 1613 O O . CYS A 1 210 ? -8.604 8.309 -4.041 1.00 93.75 210 CYS A O 1
ATOM 1615 N N . GLU A 1 211 ? -10.334 9.686 -4.414 1.00 91.38 211 GLU A N 1
ATOM 1616 C CA . GLU A 1 211 ? -10.298 9.588 -5.886 1.00 91.38 211 GLU A CA 1
ATOM 1617 C C . GLU A 1 211 ? -9.783 10.856 -6.560 1.00 91.38 211 GLU A C 1
ATOM 1619 O O . GLU A 1 211 ? -9.688 10.907 -7.783 1.00 91.38 211 GLU A O 1
ATOM 1624 N N . SER A 1 212 ? -9.474 11.889 -5.774 1.00 89.69 212 SER A N 1
ATOM 1625 C CA . SER A 1 212 ? -8.938 13.150 -6.272 1.00 89.69 212 SER A CA 1
ATOM 1626 C C . SER A 1 212 ? -7.410 13.081 -6.308 1.00 89.69 212 SER A C 1
ATOM 1628 O O . SER A 1 212 ? -6.810 13.076 -5.238 1.00 89.69 212 SER A O 1
ATOM 1630 N N . PRO A 1 213 ? -6.758 13.090 -7.485 1.00 85.94 213 PRO A N 1
ATOM 1631 C CA . PRO A 1 213 ? -5.294 12.994 -7.582 1.00 85.94 213 PRO A CA 1
ATOM 1632 C C . PRO A 1 213 ? -4.545 14.178 -6.963 1.00 85.94 213 PRO A C 1
ATOM 1634 O O . PRO A 1 213 ? -3.406 14.041 -6.536 1.00 85.94 213 PRO A O 1
ATOM 1637 N N . ARG A 1 214 ? -5.217 15.332 -6.848 1.00 86.88 214 ARG A N 1
ATOM 1638 C CA . ARG A 1 214 ? -4.694 16.529 -6.165 1.00 86.88 214 ARG A CA 1
ATOM 1639 C C . ARG A 1 214 ? -4.638 16.394 -4.652 1.00 86.88 214 ARG A C 1
ATOM 1641 O O . ARG A 1 214 ? -4.032 17.230 -3.988 1.00 86.88 214 ARG A O 1
ATOM 1648 N N . ASP A 1 215 ? -5.359 15.423 -4.109 1.00 89.25 215 ASP A N 1
ATOM 1649 C CA . ASP A 1 215 ? -5.376 15.176 -2.681 1.00 89.25 215 ASP A CA 1
ATOM 1650 C C . ASP A 1 215 ? -4.129 14.371 -2.297 1.00 89.25 215 ASP A C 1
ATOM 1652 O O . ASP A 1 215 ? -3.795 13.371 -2.933 1.00 89.25 215 ASP A O 1
ATOM 1656 N N . ILE A 1 216 ? -3.457 14.780 -1.220 1.00 87.69 216 ILE A N 1
ATOM 1657 C CA . ILE A 1 216 ? -2.312 14.052 -0.659 1.00 87.69 216 ILE A CA 1
ATOM 1658 C C . ILE A 1 216 ? -2.676 12.616 -0.250 1.00 87.69 216 ILE A C 1
ATOM 1660 O O . ILE A 1 216 ? -1.797 11.755 -0.114 1.00 87.69 216 ILE A O 1
ATOM 1664 N N . ASP A 1 217 ? -3.964 12.353 -0.036 1.00 91.88 217 ASP A N 1
ATOM 1665 C CA . ASP A 1 217 ? -4.504 11.054 0.321 1.00 91.88 217 ASP A CA 1
ATOM 1666 C C . ASP A 1 217 ? -5.042 10.240 -0.864 1.00 91.88 217 ASP A C 1
ATOM 1668 O O . ASP A 1 217 ? -5.621 9.176 -0.646 1.00 91.88 217 ASP A O 1
ATOM 1672 N N . PHE A 1 218 ? -4.800 10.661 -2.110 1.00 93.25 218 PHE A N 1
ATOM 1673 C CA . PHE A 1 218 ? -5.211 9.924 -3.309 1.00 93.25 218 PHE A CA 1
ATOM 1674 C C . PHE A 1 218 ? -4.897 8.414 -3.240 1.00 93.25 218 PHE A C 1
ATOM 1676 O O . PHE A 1 218 ? -3.798 7.989 -2.873 1.00 93.25 218 PHE A O 1
ATOM 1683 N N . GLY A 1 219 ? -5.903 7.590 -3.552 1.00 92.81 219 GLY A N 1
ATOM 1684 C CA . GLY A 1 219 ? -5.856 6.124 -3.519 1.00 92.81 219 GLY A CA 1
ATOM 1685 C C . GLY A 1 219 ? -5.804 5.489 -2.121 1.00 92.81 219 GLY A C 1
ATOM 1686 O O . GLY A 1 219 ? -5.834 4.255 -2.001 1.00 92.81 219 GLY A O 1
ATOM 1687 N N . LYS A 1 220 ? -5.762 6.286 -1.044 1.00 94.62 220 LYS A N 1
ATOM 1688 C CA . LYS A 1 220 ? -5.807 5.795 0.342 1.00 94.62 220 LYS A CA 1
ATOM 1689 C C . LYS A 1 220 ? -7.241 5.530 0.796 1.00 94.62 220 LYS A C 1
ATOM 1691 O O . LYS A 1 220 ? -8.207 6.066 0.254 1.00 94.62 220 LYS A O 1
ATOM 1696 N N . PHE A 1 221 ? -7.365 4.689 1.820 1.00 96.44 221 PHE A N 1
ATOM 1697 C CA . PHE A 1 221 ? -8.643 4.381 2.457 1.00 96.44 221 PHE A CA 1
ATOM 1698 C C . PHE A 1 221 ? -9.029 5.493 3.421 1.00 96.44 221 PHE A C 1
ATOM 1700 O O . PHE A 1 221 ? -8.214 5.911 4.243 1.00 96.44 221 PHE A O 1
ATOM 1707 N N . HIS A 1 222 ? -10.273 5.942 3.319 1.00 95.81 222 HIS A N 1
ATOM 1708 C CA . HIS A 1 222 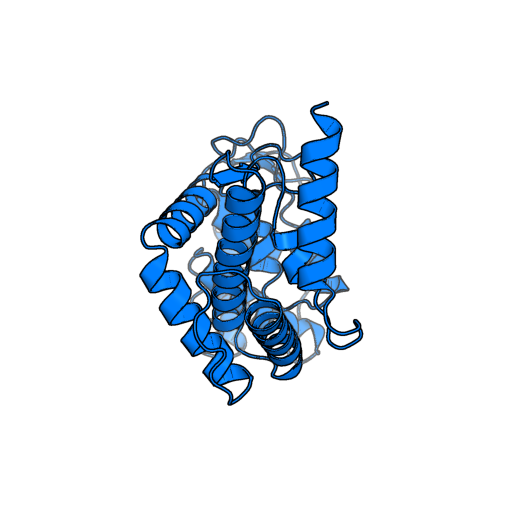? -10.868 6.961 4.164 1.00 95.81 222 HIS A CA 1
ATOM 1709 C C . HIS A 1 222 ? -11.955 6.343 5.034 1.00 95.81 222 HIS A C 1
ATOM 1711 O O . HIS A 1 222 ? -12.856 5.667 4.536 1.00 95.81 222 HIS A O 1
ATOM 1717 N N . ALA A 1 223 ? -11.877 6.624 6.328 1.00 95.19 223 ALA A N 1
ATOM 1718 C CA . ALA A 1 223 ? -12.923 6.398 7.306 1.00 95.19 223 ALA A CA 1
ATOM 1719 C C . ALA A 1 223 ? -13.610 7.749 7.547 1.00 95.19 223 ALA A C 1
ATOM 1721 O O . ALA A 1 223 ? -13.069 8.615 8.231 1.00 95.19 223 ALA A O 1
ATOM 1722 N N . GLY A 1 224 ? -14.769 7.979 6.928 1.00 91.94 224 GLY A N 1
ATOM 1723 C CA . GLY A 1 224 ? -15.387 9.306 6.906 1.00 91.94 224 GLY A CA 1
ATOM 1724 C C . GLY A 1 224 ? -14.537 10.309 6.117 1.00 91.94 224 GLY A C 1
ATOM 1725 O O . GLY A 1 224 ? -14.297 10.115 4.931 1.00 91.94 224 GLY A O 1
ATOM 1726 N N . ASP A 1 225 ? -14.092 11.383 6.771 1.00 89.19 225 ASP A N 1
ATOM 1727 C CA . ASP A 1 225 ? -13.288 12.467 6.180 1.00 89.19 225 ASP A CA 1
ATOM 1728 C C . ASP A 1 225 ? -11.786 12.368 6.513 1.00 89.19 225 ASP A C 1
ATOM 1730 O O . ASP A 1 225 ? -11.048 13.351 6.415 1.00 89.19 225 ASP A O 1
ATOM 1734 N N . TRP A 1 226 ? -11.330 11.192 6.946 1.00 92.62 226 TRP A N 1
ATOM 1735 C CA . TRP A 1 226 ? -9.970 10.981 7.423 1.00 92.62 226 TRP A CA 1
ATOM 1736 C C . TRP A 1 226 ? -9.341 9.710 6.855 1.00 92.62 226 TRP A C 1
ATOM 1738 O O . TRP A 1 226 ? -9.990 8.668 6.817 1.00 92.62 226 TRP A O 1
ATOM 1748 N N . ALA A 1 227 ? -8.058 9.778 6.482 1.00 93.62 227 ALA A N 1
ATOM 1749 C CA . ALA A 1 227 ? -7.244 8.631 6.091 1.00 93.62 227 ALA A CA 1
ATOM 1750 C C . ALA A 1 227 ? -6.479 8.027 7.295 1.00 93.62 227 ALA A C 1
ATOM 1752 O O . ALA A 1 227 ? -5.463 8.598 7.723 1.00 93.62 227 ALA A O 1
ATOM 1753 N N . PRO A 1 228 ? -6.863 6.837 7.813 1.00 93.31 228 PRO A N 1
ATOM 1754 C CA . PRO A 1 228 ? -6.201 6.228 8.973 1.00 93.31 228 PRO A CA 1
ATOM 1755 C C . PRO A 1 228 ? -4.747 5.822 8.714 1.00 93.31 228 PRO A C 1
ATOM 1757 O O . PRO A 1 228 ? -3.955 5.705 9.652 1.00 93.31 228 PRO A O 1
ATOM 1760 N N . LEU A 1 229 ? -4.362 5.675 7.438 1.00 91.19 229 LEU A N 1
ATOM 1761 C CA . LEU A 1 229 ? -2.979 5.411 7.029 1.00 91.19 229 LEU A CA 1
ATOM 1762 C C . LEU A 1 229 ? -1.994 6.396 7.669 1.00 91.19 229 LEU A C 1
ATOM 1764 O O . LEU A 1 229 ? -0.899 5.997 8.060 1.00 91.19 229 LEU A O 1
ATOM 1768 N N . SER A 1 230 ? -2.385 7.665 7.799 1.00 82.56 230 SER A N 1
ATOM 1769 C CA . SER A 1 230 ? -1.539 8.707 8.377 1.00 82.56 230 SER A CA 1
ATOM 1770 C C . SER A 1 230 ? -1.237 8.473 9.860 1.00 82.56 230 SER A C 1
ATOM 1772 O O . SER A 1 230 ? -0.147 8.820 10.302 1.00 82.56 230 SER A O 1
ATOM 1774 N N . ALA A 1 231 ? -2.143 7.859 10.629 1.00 86.25 231 ALA A N 1
ATOM 1775 C CA . ALA A 1 231 ? -1.850 7.458 12.008 1.00 86.25 231 ALA A CA 1
ATOM 1776 C C . ALA A 1 231 ? -0.959 6.213 12.052 1.00 86.25 231 ALA A C 1
ATOM 1778 O O . ALA A 1 231 ? 0.050 6.217 12.751 1.00 86.25 231 ALA A O 1
ATOM 1779 N N . VAL A 1 232 ? -1.282 5.189 11.255 1.00 88.94 232 VAL A N 1
ATOM 1780 C CA . VAL A 1 232 ? -0.534 3.921 11.227 1.00 88.94 232 VAL A CA 1
ATOM 1781 C C . VAL A 1 232 ? 0.921 4.137 10.794 1.00 88.94 232 VAL A C 1
ATOM 1783 O O . VAL A 1 232 ? 1.835 3.664 11.458 1.00 88.94 232 VAL A O 1
ATOM 1786 N N . ARG A 1 233 ? 1.170 4.918 9.732 1.00 83.75 233 ARG A N 1
ATOM 1787 C CA . ARG A 1 233 ? 2.534 5.192 9.234 1.00 83.75 233 ARG A CA 1
ATOM 1788 C C . ARG A 1 233 ? 3.370 6.092 10.149 1.00 83.75 233 ARG A C 1
ATOM 1790 O O . ARG A 1 233 ? 4.587 6.122 9.994 1.00 83.75 233 ARG A O 1
ATOM 1797 N N . ARG A 1 234 ? 2.748 6.843 11.066 1.00 83.06 234 ARG A N 1
ATOM 1798 C CA . ARG A 1 234 ? 3.466 7.681 12.045 1.00 83.06 234 ARG A CA 1
ATOM 1799 C C . ARG A 1 234 ? 4.016 6.879 13.219 1.00 83.06 234 ARG A C 1
ATOM 1801 O O . ARG A 1 234 ? 4.856 7.400 13.945 1.00 83.06 234 ARG A O 1
ATOM 1808 N N . VAL A 1 235 ? 3.565 5.640 13.407 1.00 87.31 235 VAL A N 1
ATOM 1809 C CA . VAL A 1 235 ? 4.121 4.749 14.423 1.00 87.31 235 VAL A CA 1
ATOM 1810 C C . VAL A 1 235 ? 5.509 4.302 13.971 1.00 87.31 235 VAL A C 1
ATOM 1812 O O . VAL A 1 235 ? 5.648 3.518 13.036 1.00 87.31 235 VAL A O 1
ATOM 1815 N N . THR A 1 236 ? 6.546 4.820 14.629 1.00 86.50 236 THR A N 1
ATOM 1816 C CA . THR A 1 236 ? 7.939 4.406 14.416 1.00 86.50 236 THR A CA 1
ATOM 1817 C C . THR A 1 236 ? 8.591 4.026 15.746 1.00 86.50 236 THR A C 1
ATOM 1819 O O . THR A 1 236 ? 8.128 4.475 16.798 1.00 86.50 236 THR A O 1
ATOM 1822 N N . PRO A 1 237 ? 9.680 3.232 15.740 1.00 86.06 237 PRO A N 1
ATOM 1823 C CA . PRO A 1 237 ? 10.361 2.827 16.974 1.00 86.06 237 PRO A CA 1
ATOM 1824 C C . PRO A 1 237 ? 10.864 3.993 17.841 1.00 86.06 237 PRO A C 1
ATOM 1826 O O . PRO A 1 237 ? 11.068 3.825 19.034 1.00 86.06 237 PRO A O 1
ATOM 1829 N N . GLN A 1 238 ? 11.061 5.177 17.255 1.00 87.50 238 GLN A N 1
ATOM 1830 C CA . GLN A 1 238 ? 11.545 6.372 17.955 1.00 87.50 238 GLN A CA 1
ATOM 1831 C C . GLN A 1 238 ? 10.426 7.162 18.652 1.00 87.50 238 GLN A C 1
ATOM 1833 O O . GLN A 1 238 ? 10.715 8.092 19.402 1.00 87.50 238 GLN A O 1
ATOM 1838 N N . GLN A 1 239 ? 9.157 6.846 18.380 1.00 84.88 239 GLN A N 1
ATOM 1839 C CA . GLN A 1 239 ? 8.021 7.556 18.962 1.00 84.88 239 GLN A CA 1
ATOM 1840 C C . GLN A 1 239 ? 7.681 7.023 20.364 1.00 84.88 239 GLN A C 1
ATOM 1842 O O . GLN A 1 239 ? 7.747 5.806 20.593 1.00 84.88 239 GLN A O 1
ATOM 1847 N N . PRO A 1 240 ? 7.265 7.907 21.293 1.00 86.75 240 PRO A 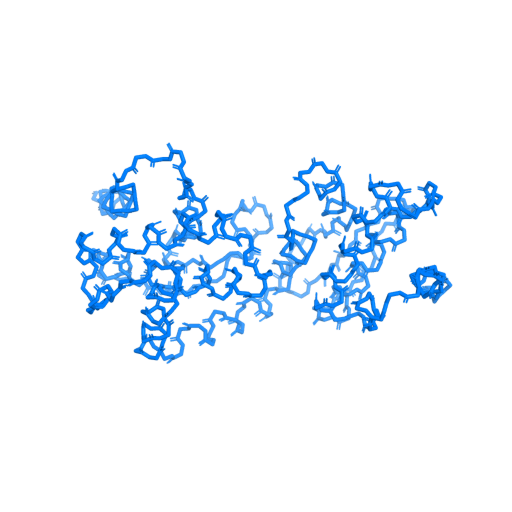N 1
ATOM 1848 C CA . PRO A 1 240 ? 6.831 7.498 22.624 1.00 86.75 240 PRO A CA 1
ATOM 1849 C C . PRO A 1 240 ? 5.587 6.604 22.552 1.00 86.75 240 PRO A C 1
ATOM 1851 O O . PRO A 1 240 ? 4.822 6.666 21.590 1.00 86.75 240 PRO A O 1
ATOM 1854 N N . ALA A 1 241 ? 5.395 5.787 23.588 1.00 89.06 241 ALA A N 1
ATOM 1855 C CA . ALA A 1 241 ? 4.214 4.943 23.727 1.00 89.06 241 ALA A CA 1
ATOM 1856 C C . ALA A 1 241 ? 2.916 5.770 23.807 1.00 89.06 241 ALA A C 1
ATOM 1858 O O . ALA A 1 241 ? 2.908 6.882 24.341 1.00 89.06 241 ALA A O 1
ATOM 1859 N N . GLY A 1 242 ? 1.813 5.204 23.309 1.00 90.19 242 GLY A N 1
ATOM 1860 C CA . GLY A 1 242 ? 0.474 5.802 23.396 1.00 90.19 242 GLY A CA 1
ATOM 1861 C C . GLY A 1 242 ? 0.185 6.852 22.320 1.00 90.19 242 GLY A C 1
ATOM 1862 O O . GLY A 1 242 ? -0.825 7.558 22.388 1.00 90.19 242 GLY A O 1
ATOM 1863 N N . LEU A 1 243 ? 1.047 6.963 21.306 1.00 89.44 243 LEU A N 1
ATOM 1864 C CA . LEU A 1 243 ? 0.860 7.887 20.193 1.00 89.44 243 LEU A CA 1
ATOM 1865 C C . LEU A 1 243 ? -0.400 7.542 19.392 1.00 89.44 243 LEU A C 1
ATOM 1867 O O . LEU A 1 243 ? -1.132 8.444 18.977 1.00 89.44 243 LEU A O 1
ATOM 1871 N N . LEU A 1 244 ? -0.657 6.251 19.174 1.00 90.62 244 LEU A N 1
ATOM 1872 C CA . LEU A 1 244 ? -1.811 5.777 18.413 1.00 90.62 244 LEU A CA 1
ATOM 1873 C C . LEU A 1 244 ? -3.127 6.202 19.084 1.00 90.62 244 LEU A C 1
ATOM 1875 O O . LEU A 1 244 ? -3.981 6.805 18.432 1.00 90.62 244 LEU A O 1
ATOM 1879 N N . GLN A 1 245 ? -3.239 5.962 20.395 1.00 92.06 245 GLN A N 1
ATOM 1880 C CA . GLN A 1 245 ? -4.385 6.364 21.210 1.00 92.06 245 GLN A CA 1
ATOM 1881 C C . GLN A 1 245 ? -4.571 7.880 21.190 1.00 92.06 245 GLN A C 1
ATOM 1883 O O . GLN A 1 245 ? -5.634 8.368 20.807 1.00 92.06 245 GLN A O 1
ATOM 1888 N N . LYS A 1 246 ? -3.514 8.634 21.511 1.00 91.38 246 LYS A N 1
ATOM 1889 C CA . LYS A 1 246 ? -3.566 10.098 21.544 1.00 91.38 246 LYS A CA 1
ATOM 1890 C C . LYS A 1 246 ? -4.008 10.688 20.204 1.00 91.38 246 LYS A C 1
ATOM 1892 O O . LYS A 1 246 ? -4.820 11.613 20.175 1.00 91.38 246 LYS A O 1
ATOM 1897 N N . ASN A 1 247 ? -3.481 10.174 19.091 1.00 90.06 247 ASN A N 1
ATOM 1898 C CA . ASN A 1 247 ? -3.845 10.643 17.754 1.00 90.06 247 ASN A CA 1
ATOM 1899 C C . ASN A 1 247 ? -5.315 10.359 17.437 1.00 90.06 247 ASN A C 1
ATOM 1901 O O . ASN A 1 247 ? -5.987 11.232 16.889 1.00 90.06 247 ASN A O 1
ATOM 1905 N N . LEU A 1 248 ? -5.801 9.164 17.786 1.00 91.75 248 LEU A N 1
ATOM 1906 C CA . LEU A 1 248 ? -7.185 8.758 17.565 1.00 91.75 248 LEU A CA 1
ATOM 1907 C C . LEU A 1 248 ? -8.162 9.623 18.377 1.00 91.75 248 LEU A C 1
ATOM 1909 O O . LEU A 1 248 ? -9.111 10.167 17.818 1.00 91.75 248 LEU A O 1
ATOM 1913 N N . GLU A 1 249 ? -7.899 9.824 19.667 1.00 91.88 249 GLU A N 1
ATOM 1914 C CA . GLU A 1 249 ? -8.711 10.690 20.531 1.00 91.88 249 GLU A CA 1
ATOM 1915 C C . GLU A 1 249 ? -8.717 12.137 20.022 1.00 91.88 249 GLU A C 1
ATOM 1917 O O . GLU A 1 249 ? -9.779 12.730 19.827 1.00 91.88 249 GLU A O 1
ATOM 1922 N N . THR A 1 250 ? -7.534 12.682 19.715 1.00 91.69 250 THR A N 1
ATOM 1923 C CA . THR A 1 250 ? -7.385 14.061 19.223 1.00 91.69 250 THR A CA 1
ATOM 1924 C C . THR A 1 250 ? -8.188 14.286 17.946 1.00 91.69 250 THR A C 1
ATOM 1926 O O . THR A 1 250 ? -8.868 15.305 17.813 1.00 91.69 250 THR A O 1
ATOM 1929 N N . ILE A 1 251 ? -8.127 13.351 16.992 1.00 91.81 251 ILE A N 1
ATOM 1930 C CA . ILE A 1 251 ? -8.823 13.531 15.719 1.00 91.81 251 ILE A CA 1
ATOM 1931 C C . ILE A 1 251 ? -10.336 13.345 15.849 1.00 91.81 251 ILE A C 1
ATOM 1933 O O . ILE A 1 251 ? -11.084 14.090 15.213 1.00 91.81 251 ILE A O 1
ATOM 1937 N N . ILE A 1 252 ? -10.798 12.416 16.694 1.00 91.88 252 ILE A N 1
ATOM 1938 C CA . ILE A 1 252 ? -12.227 12.244 16.989 1.00 91.88 252 ILE A CA 1
ATOM 1939 C C . ILE A 1 252 ? -12.791 13.535 17.589 1.00 91.88 252 ILE A C 1
ATOM 1941 O O . ILE A 1 252 ? -13.803 14.047 17.103 1.00 91.88 252 ILE A O 1
ATOM 1945 N N . GLU A 1 253 ? -12.121 14.100 18.595 1.00 92.69 253 GLU A N 1
ATOM 1946 C CA . GLU A 1 253 ? -12.582 15.318 19.264 1.00 92.69 253 GLU A CA 1
ATOM 1947 C C . GLU A 1 253 ? -12.525 16.542 18.346 1.00 92.69 253 GLU A C 1
ATOM 1949 O O . GLU A 1 253 ? -13.508 17.279 18.242 1.00 92.69 253 GLU A O 1
ATOM 1954 N N . ALA A 1 254 ? -11.447 16.713 17.573 1.00 91.56 254 ALA A N 1
ATOM 1955 C CA . ALA A 1 254 ? -11.352 17.796 16.592 1.00 91.56 254 ALA A CA 1
ATOM 1956 C C . ALA A 1 254 ? -12.493 17.746 15.558 1.00 91.56 254 ALA A C 1
ATOM 1958 O O . ALA A 1 254 ? -13.065 18.776 15.195 1.00 91.56 254 ALA A O 1
ATOM 1959 N N . ARG A 1 255 ? -12.864 16.547 15.094 1.00 90.62 255 ARG A N 1
ATOM 1960 C CA . ARG A 1 255 ? -13.944 16.353 14.115 1.00 90.62 255 ARG A CA 1
ATOM 1961 C C . ARG A 1 255 ? -15.334 16.522 14.713 1.00 90.62 255 ARG A C 1
ATOM 1963 O O . ARG A 1 255 ? -16.230 16.977 14.006 1.00 90.62 255 ARG A O 1
ATOM 1970 N N . LYS A 1 256 ? -15.531 16.191 15.991 1.00 88.31 256 LYS A N 1
ATOM 1971 C CA . LYS A 1 256 ? -16.766 16.519 16.721 1.00 88.31 256 LYS A CA 1
ATOM 1972 C C . LYS A 1 256 ? -16.907 18.027 16.933 1.00 88.31 256 LYS A C 1
ATOM 1974 O O . LYS A 1 256 ? -18.008 18.547 16.775 1.00 88.31 256 LYS A O 1
ATOM 1979 N N . ALA A 1 257 ? -15.813 18.719 17.255 1.00 87.00 257 ALA A N 1
ATOM 1980 C CA . ALA A 1 257 ? -15.803 20.157 17.515 1.00 87.00 257 ALA A CA 1
ATOM 1981 C C . ALA A 1 257 ? -16.074 20.995 16.257 1.00 87.00 257 ALA A C 1
ATOM 1983 O O . ALA A 1 257 ? -16.895 21.900 16.313 1.00 87.00 257 ALA A O 1
ATOM 1984 N N . ALA A 1 258 ? -15.484 20.645 15.107 1.00 83.44 258 ALA A N 1
ATOM 1985 C CA . ALA A 1 258 ? -15.681 21.346 13.827 1.00 83.44 258 ALA A CA 1
ATOM 1986 C C . ALA A 1 258 ? -17.118 21.275 13.256 1.00 83.44 258 ALA A C 1
ATOM 1988 O O . ALA A 1 258 ? -17.375 21.723 12.142 1.00 83.44 258 ALA A O 1
ATOM 1989 N N . ARG A 1 259 ? -18.040 20.644 13.986 1.00 68.69 259 ARG A N 1
ATOM 1990 C CA . ARG A 1 259 ? -19.444 20.439 13.613 1.00 68.69 259 ARG A CA 1
ATOM 1991 C C . ARG A 1 259 ? -20.419 21.170 14.541 1.00 68.69 259 ARG A C 1
ATOM 1993 O O . ARG A 1 259 ? -21.622 21.045 14.324 1.00 68.69 259 ARG A O 1
ATOM 2000 N N . ARG A 1 260 ? -19.916 21.841 15.581 1.00 55.84 260 ARG A N 1
ATOM 2001 C CA . ARG A 1 260 ? -20.679 22.755 16.438 1.00 55.84 260 ARG A CA 1
ATOM 2002 C C . ARG A 1 260 ? -20.562 24.166 15.885 1.00 55.84 260 ARG A C 1
ATOM 2004 O O . ARG A 1 260 ? -21.577 24.882 15.973 1.00 55.84 260 ARG A O 1
#

Foldseek 3Di:
DQPPLQVVLQVLQVVLVDCQLDDLPLELVNQLSVLVVVVCCVVVVGPDDPCSLVSQLSSLLVSLCVPQNADWDDDDQPIFRPPRPLAPDDTHNSSVQSVVCVVPVDRSSSSVVSCLSNQVVLVVLLCVLPVDLVVLQVVLQVLLCVQPVDRLPGLPQVDLSNQLSLLSSLQSCVVVVDDPVSNVSNLSSQQVSLLVNLCVLLVDFAKHAASHPPDPRRSAIDSHPDGSSVLSVPRYPPDDGCSSVVVSVVVSVVVVVVVD

Sequence (260 aa):
MPAESLDVLRAEVARVEDPNLLPLDLTYDSLDRLEDYFLLVLGGTVTADDGLATRMARYLGDTLIKNAGGCWEGAGDERVVARIPRVRKEGFDALGPILEFRRLRIPGAVRDLTVIWDVAQRRRELAAATADPDANLGSLREDIEALTGADPGPLDDGTPAALAALEEALKTLIIQKRTREARRRVHTRAIVYIGALFLRGLGRGGWSVCESPRDIDFGKFHAGDWAPLSAVRRVTPQQPAGLLQKNLETIIEARKAARR

Radius of gyration: 20.06 Å; chains: 1; bounding box: 48×40×57 Å